Protein 5I8G (pdb70)

Organism: Homo sapiens (NCBI:txid9606)

Solvent-accessible surface area: 14185 Å² total; per-residue (Å²): 132,80,142,138,61,123,16,132,74,88,49,3,69,120,19,0,12,66,1,7,86,2,0,112,159,38,107,57,33,0,81,42,12,64,88,80,37,67,15,140,146,108,53,46,98,64,13,94,103,69,1,149,97,61,26,5,5,46,46,0,100,150,44,5,60,61,28,95,10,119,40,0,3,63,0,0,58,16,0,16,56,3,0,58,15,8,64,115,44,31,196,158,113,36,183,48,50,121,35,0,34,78,0,5,91,16,0,86,143,64,2,46,80,26,0,92,89,10,18,11,30,10,1,32,40,39,34,143,47,9,121,82,37,96,7,84,38,125,175,167,32,72,1,79,131,72,23,38,15,44,2,67,121,113,129,30,19,20,23,97,198,50,47,100,13,6,81,73,141,100,74,115,106,89,130,28,75,127,108,103,20,97,128,97,112,10,71,96,69,70,76,5,60,62,36,80,2,106,34,6,31,35,61,5,0,69,105,42,27,65,97,216,94,85,150,78,123,87,29,14,18,6,125,126,19,155

B-factor: mean 34.19, std 18.96, range [13.85, 97.15]

Secondary structure (DSSP, 8-state):
--------HHHHHHHHHHHHHHHHT-TTTTGGGSS---HHHHT-TTHHHH-SS---HHHHHHHHHTT--SSHHHHHHHHHHHHHHHHHHS-TTSHHHHHHHHHHHHHHHHHHHHHHHTT-S----B-SSPPPEEPSSSSS-EE-TT-EEEEETTTEEEETTT--B-SSTTSPPB---TTSSEEEES-PPPBPPEEE-TTT--EEEHHHH--TT---TT----TTT-

Radius of gyration: 21.59 Å; Cα contacts (8 Å, |Δi|>4): 320; chains: 1; bounding box: 54×52×52 Å

CATH classification: 1.20.920.10 (+2 more: 3.30.40.10, 2.10.110.40)

Structure (mmCIF, N/CA/C/O backbone):
data_5I8G
#
_entry.id   5I8G
#
_cell.length_a   92.110
_cell.length_b   60.060
_cell.length_c   54.120
_cell.angle_alpha   90.000
_cell.angle_beta   102.710
_cell.angle_gamma   90.000
#
_symmetry.space_group_name_H-M   'C 1 2 1'
#
loop_
_entity.id
_entity.type
_entity.pdbx_description
1 polymer 'CREB-binding protein'
2 non-polymer 'ZINC ION'
3 non-polymer (4R)-4-methyl-6-[1-methyl-3-(1-methyl-1H-pyrazol-4-yl)-1H-indazol-5-yl]-1,3,4,5-tetrahydro-2H-1,5-benzodiazepin-2-one
4 non-polymer 2-[3-(2-HYDROXY-1,1-DIHYDROXYMETHYL-ETHYLAMINO)-PROPYLAMINO]-2-HYDROXYMETHYL-PROPANE-1,3-DIOL
5 non-polymer 1,2-ETHANEDIOL
6 non-polymer 'SODIUM ION'
7 non-polymer DI(HYDROXYETHYL)ETHER
8 water water
#
loop_
_atom_site.group_PDB
_atom_site.id
_atom_site.type_symbol
_atom_site.label_atom_id
_atom_site.label_alt_id
_atom_site.label_comp_id
_atom_site.label_asym_id
_atom_site.label_entity_id
_atom_site.label_seq_id
_atom_site.pdbx_PDB_ins_code
_atom_site.Cartn_x
_atom_site.Cartn_y
_atom_site.Cartn_z
_atom_site.occupancy
_atom_site.B_iso_or_equiv
_atom_site.auth_seq_id
_atom_site.auth_comp_id
_atom_site.auth_asym_id
_atom_site.auth_atom_id
_atom_site.pdbx_PDB_model_num
ATOM 1 N N . GLY A 1 31 ? 0.557 -22.527 28.676 1.00 48.41 1079 GLY A N 1
ATOM 2 C CA . GLY A 1 31 ? 1.659 -23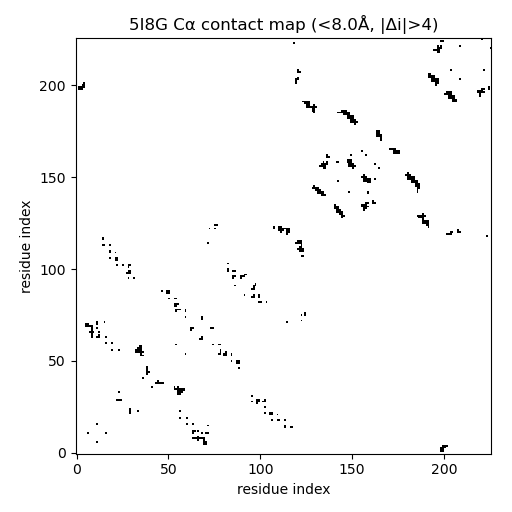.400 28.311 1.00 47.86 1079 GLY A CA 1
ATOM 3 C C . GLY A 1 31 ? 1.900 -23.560 26.822 1.00 51.08 1079 GLY A C 1
ATOM 4 O O . GLY A 1 31 ? 1.985 -24.685 26.331 1.00 52.47 1079 GLY A O 1
ATOM 5 N N . SER A 1 32 ? 2.030 -22.442 26.102 1.00 52.34 1080 SER A N 1
ATOM 6 C CA . SER A 1 32 ? 2.088 -22.457 24.645 1.00 48.04 1080 SER A CA 1
ATOM 7 C C . SER A 1 32 ? 3.513 -22.460 24.091 1.00 48.60 1080 SER A C 1
ATOM 8 O O . SER A 1 32 ? 3.706 -22.110 22.917 1.00 45.42 1080 SER A O 1
ATOM 11 N N . ARG A 1 33 ? 4.502 -22.818 24.919 1.00 33.90 1081 ARG A N 1
ATOM 12 C CA A ARG A 1 33 ? 5.864 -23.078 24.450 0.53 34.31 1081 ARG A CA 1
ATOM 13 C CA B ARG A 1 33 ? 5.894 -23.058 24.534 0.47 34.28 1081 ARG A CA 1
ATOM 14 C C . ARG A 1 33 ? 6.597 -21.822 23.978 1.00 28.66 1081 ARG A C 1
ATOM 15 O O . ARG A 1 33 ? 7.549 -21.929 23.202 1.00 28.45 1081 ARG A O 1
ATOM 30 N N . LYS A 1 34 ? 6.171 -20.637 24.408 1.00 25.20 1082 LYS A N 1
ATOM 31 C CA . LYS A 1 34 ? 6.818 -19.407 23.956 1.00 25.82 1082 LYS A CA 1
ATOM 32 C C . LYS A 1 34 ? 8.286 -19.373 24.366 1.00 26.61 1082 LYS A C 1
ATOM 33 O O . LYS A 1 34 ? 8.647 -19.686 25.505 1.00 26.97 1082 LYS A O 1
ATOM 39 N N . LYS A 1 35 ? 9.144 -18.977 23.434 1.00 23.98 1083 LYS A N 1
ATOM 40 C CA . LYS A 1 35 ? 10.559 -18.825 23.746 1.00 21.92 1083 LYS A CA 1
ATOM 41 C C . LYS A 1 35 ? 10.772 -17.512 24.489 1.00 24.35 1083 LYS A C 1
ATOM 42 O O . LYS A 1 35 ? 10.400 -16.441 24.000 1.00 24.79 1083 LYS A O 1
ATOM 48 N N . ILE A 1 36 ? 11.348 -17.601 25.684 1.00 21.48 1084 ILE A N 1
ATOM 49 C CA . ILE A 1 36 ? 11.726 -16.438 26.469 1.00 23.72 1084 ILE A CA 1
ATOM 50 C C . ILE A 1 36 ? 13.242 -16.389 26.477 1.00 22.88 1084 ILE A C 1
ATOM 51 O O . ILE A 1 36 ? 13.898 -17.375 26.832 1.00 24.76 1084 ILE A O 1
ATOM 56 N N . PHE A 1 37 ? 13.815 -15.263 26.056 1.00 22.69 1085 PHE A N 1
ATOM 57 C CA . PHE A 1 37 ? 15.264 -15.129 26.038 1.00 20.35 1085 PHE A CA 1
ATOM 58 C C . PHE A 1 37 ? 15.725 -14.507 27.351 1.00 22.08 1085 PHE A C 1
ATOM 59 O O . PHE A 1 37 ? 15.271 -13.421 27.723 1.00 26.50 1085 PHE A O 1
ATOM 67 N N . LYS A 1 38 ? 16.611 -15.185 28.037 1.00 25.88 1086 LYS A N 1
ATOM 68 C CA . LYS A 1 38 ? 17.110 -14.537 29.233 1.00 25.90 1086 LYS A CA 1
ATOM 69 C C . LYS A 1 38 ? 18.227 -13.561 28.863 1.00 25.41 1086 LYS A C 1
ATOM 70 O O . LYS A 1 38 ? 18.888 -13.716 27.827 1.00 24.23 1086 LYS A O 1
ATOM 76 N N . PRO A 1 39 ? 18.424 -12.528 29.679 1.00 23.25 1087 PRO A N 1
ATOM 77 C CA . PRO A 1 39 ? 19.406 -11.489 29.324 1.00 26.06 1087 PRO A CA 1
ATOM 78 C C . PRO A 1 39 ? 20.793 -12.017 29.013 1.00 26.23 1087 PRO A C 1
ATOM 79 O O . PRO A 1 39 ? 21.419 -11.539 28.060 1.00 23.86 1087 PRO A O 1
ATOM 83 N N . GLU A 1 40 ? 21.303 -12.986 29.777 1.00 26.30 1088 GLU A N 1
ATOM 84 C CA . GLU A 1 40 ? 22.658 -13.472 29.533 1.00 26.88 1088 GLU A CA 1
ATOM 85 C C . GLU A 1 40 ? 22.760 -14.245 28.225 1.00 28.86 1088 GLU A C 1
ATOM 86 O O . GLU A 1 40 ? 23.808 -14.219 27.571 1.00 30.10 1088 GLU A O 1
ATOM 92 N N . GLU A 1 41 ? 21.686 -14.932 27.833 1.00 24.96 1089 GLU A N 1
ATOM 93 C CA . GLU A 1 41 ? 21.646 -15.599 26.540 1.00 25.05 1089 GLU A CA 1
ATOM 94 C C . GLU A 1 41 ? 21.813 -14.588 25.418 1.00 21.12 1089 GLU A C 1
ATOM 95 O O . GLU A 1 41 ? 22.622 -14.788 24.502 1.00 25.74 1089 GLU A O 1
ATOM 101 N N . LEU A 1 42 ? 21.066 -13.483 25.484 1.00 24.03 1090 LEU A N 1
ATOM 102 C CA . LEU A 1 42 ? 21.177 -12.474 24.434 1.00 21.49 1090 LEU A CA 1
ATOM 103 C C . LEU A 1 42 ? 22.535 -11.791 24.478 1.00 24.24 1090 LEU A C 1
ATOM 104 O O . LEU A 1 42 ? 23.149 -11.560 23.428 1.00 23.02 1090 LEU A O 1
ATOM 109 N N . ARG A 1 43 ? 23.029 -11.469 25.678 1.00 23.82 1091 ARG A N 1
ATOM 110 C CA . ARG A 1 43 ? 24.307 -10.768 25.782 1.00 24.64 1091 ARG A CA 1
ATOM 111 C C . ARG A 1 43 ? 25.448 -11.613 25.226 1.00 25.83 1091 ARG A C 1
ATOM 112 O O . ARG A 1 43 ? 26.261 -11.133 24.430 1.00 24.11 1091 ARG A O 1
ATOM 120 N N . GLN A 1 44 ? 25.521 -12.883 25.628 1.00 23.96 1092 GLN A N 1
ATOM 121 C CA . GLN A 1 44 ? 26.592 -13.761 25.168 1.00 26.37 1092 GLN A CA 1
ATOM 122 C C . GLN A 1 44 ? 26.553 -13.958 23.656 1.00 27.67 1092 GLN A C 1
ATOM 123 O O . GLN A 1 44 ? 27.602 -14.025 23.004 1.00 25.74 1092 GLN A O 1
ATOM 129 N N . ALA A 1 45 ? 25.355 -14.041 23.077 1.00 24.56 1093 ALA A N 1
ATOM 130 C CA . ALA A 1 45 ? 25.241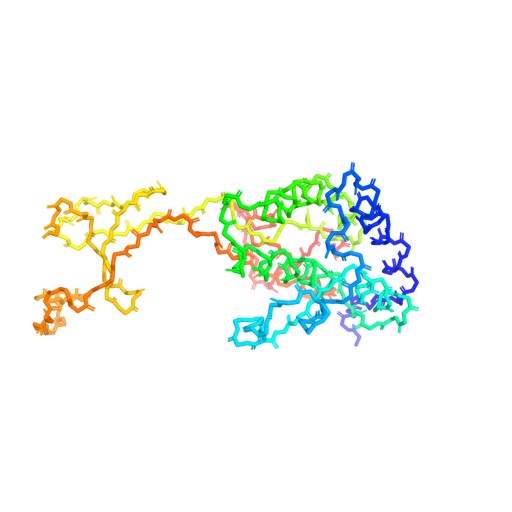 -14.295 21.647 1.00 24.94 1093 ALA A CA 1
ATOM 131 C C . ALA A 1 45 ? 25.513 -13.041 20.827 1.00 22.36 1093 ALA A C 1
ATOM 132 O O . ALA A 1 45 ? 26.204 -13.107 19.807 1.00 21.51 1093 ALA A O 1
ATOM 134 N N . LEU A 1 46 ? 24.994 -11.893 21.268 1.00 20.64 1094 LEU A N 1
ATOM 135 C CA . LEU A 1 46 ? 24.976 -10.698 20.429 1.00 21.24 1094 LEU A CA 1
ATOM 136 C C . LEU A 1 46 ? 26.160 -9.782 20.687 1.00 20.28 1094 LEU A C 1
ATOM 137 O O . LEU A 1 46 ? 26.533 -9.016 19.791 1.00 20.06 1094 LEU A O 1
ATOM 142 N N . MET A 1 47 ? 26.769 -9.834 21.869 1.00 20.43 1095 MET A N 1
ATOM 143 C CA . MET A 1 47 ? 27.901 -8.947 22.118 1.00 19.96 1095 MET A CA 1
ATOM 144 C C . MET A 1 47 ? 29.034 -9.108 21.111 1.00 20.65 1095 MET A C 1
ATOM 145 O O . MET A 1 47 ? 29.617 -8.078 20.724 1.00 21.27 1095 MET A O 1
ATOM 150 N N . PRO A 1 48 ? 29.376 -10.305 20.625 1.00 20.43 1096 PRO A N 1
ATOM 151 C CA . PRO A 1 48 ? 30.448 -10.388 19.624 1.00 21.54 1096 PRO A CA 1
ATOM 152 C C . PRO A 1 48 ? 30.135 -9.631 18.347 1.00 22.01 1096 PRO A C 1
ATOM 153 O O . PRO A 1 48 ? 31.058 -9.158 17.672 1.00 22.17 1096 PRO A O 1
ATOM 157 N N . THR A 1 49 ? 28.858 -9.477 17.992 1.00 19.77 1097 THR A N 1
ATOM 158 C CA . THR A 1 49 ? 28.557 -8.697 16.798 1.00 19.44 1097 THR A CA 1
ATOM 159 C C . THR A 1 49 ? 28.746 -7.207 17.053 1.00 19.05 1097 THR A C 1
ATOM 160 O O . THR A 1 49 ? 29.177 -6.475 16.149 1.00 20.24 1097 THR A O 1
ATOM 164 N N . LEU A 1 50 ? 28.452 -6.742 18.266 1.00 18.56 1098 LEU A N 1
ATOM 165 C CA . LEU A 1 50 ? 28.697 -5.355 18.628 1.00 18.81 1098 LEU A CA 1
ATOM 166 C C . LEU A 1 50 ? 30.191 -5.084 18.715 1.00 20.84 1098 LEU A C 1
ATOM 167 O O . LEU A 1 50 ? 30.666 -4.028 18.276 1.00 21.48 1098 LEU A O 1
ATOM 172 N N . GLU A 1 51 ? 30.946 -6.033 19.274 1.00 19.48 1099 GLU A N 1
ATOM 173 C CA . GLU A 1 51 ? 32.393 -5.874 19.358 1.00 21.54 1099 GLU A CA 1
ATOM 174 C C . GLU A 1 51 ? 33.016 -5.790 17.979 1.00 21.79 1099 GLU A C 1
ATOM 175 O O . GLU A 1 51 ? 33.991 -5.051 17.792 1.00 21.61 1099 GLU A O 1
ATOM 181 N N . ALA A 1 52 ? 32.467 -6.518 17.006 1.00 20.17 1100 ALA A N 1
ATOM 182 C CA . ALA A 1 52 ? 32.980 -6.432 15.640 1.00 19.75 1100 ALA A CA 1
ATOM 183 C C . ALA A 1 52 ? 32.827 -5.030 15.082 1.00 22.62 1100 ALA A C 1
ATOM 184 O O . ALA A 1 52 ? 33.665 -4.579 14.295 1.00 21.53 1100 ALA A O 1
ATOM 186 N N . LEU A 1 53 ? 31.757 -4.336 15.444 1.00 19.17 1101 LEU A N 1
ATOM 187 C CA . LEU A 1 53 ? 31.615 -2.944 15.033 1.00 18.59 1101 LEU A CA 1
ATOM 188 C C . LEU A 1 53 ? 32.608 -2.059 15.776 1.00 19.67 1101 LEU A C 1
ATOM 189 O O . LEU A 1 53 ? 33.290 -1.221 15.165 1.00 20.86 1101 LEU A O 1
ATOM 194 N N . TYR A 1 54 ? 32.713 -2.241 17.098 1.00 19.84 1102 TYR A N 1
ATOM 195 C CA . TYR A 1 54 ? 33.636 -1.443 17.900 1.00 20.06 1102 TYR A CA 1
ATOM 196 C C . TYR A 1 54 ? 35.074 -1.591 17.411 1.00 20.28 1102 TYR A C 1
ATOM 197 O O . TYR A 1 54 ? 35.841 -0.619 17.419 1.00 24.20 1102 TYR A O 1
ATOM 206 N N . ARG A 1 55 ? 35.453 -2.793 16.960 1.00 20.25 1103 ARG A N 1
ATOM 207 C CA . ARG A 1 55 ? 36.819 -3.035 16.487 1.00 23.09 1103 ARG A CA 1
ATOM 208 C C . ARG A 1 55 ? 37.184 -2.200 15.270 1.00 23.10 1103 ARG A C 1
ATOM 209 O O . ARG A 1 55 ? 38.376 -2.030 14.989 1.00 26.64 1103 ARG A O 1
ATOM 217 N N . GLN A 1 56 ? 36.215 -1.688 14.519 1.00 19.82 1104 GLN A N 1
ATOM 218 C CA . GLN A 1 56 ? 36.553 -0.975 13.290 1.00 19.22 1104 GLN A CA 1
ATOM 219 C C . GLN A 1 56 ? 37.128 0.398 13.618 1.00 20.24 1104 GLN A C 1
ATOM 220 O O . GLN A 1 56 ? 36.469 1.230 14.247 1.00 20.02 1104 GLN A O 1
ATOM 226 N N . ASP A 1 57 ? 38.366 0.639 13.185 1.00 21.83 1105 ASP A N 1
ATOM 227 C CA . ASP A 1 57 ? 39.054 1.893 13.448 1.00 23.80 1105 ASP A CA 1
ATOM 228 C C . ASP A 1 57 ? 39.531 2.349 12.078 1.00 22.24 1105 ASP A C 1
ATOM 229 O O . ASP A 1 57 ? 40.316 1.626 11.431 1.00 24.38 1105 ASP A O 1
ATOM 234 N N . PRO A 1 58 ? 39.097 3.525 11.585 1.00 20.78 1106 PRO A N 1
ATOM 235 C CA . PRO A 1 58 ? 38.420 4.617 12.292 1.00 19.70 1106 PRO A CA 1
ATOM 236 C C . PRO A 1 58 ? 36.896 4.548 12.304 1.00 19.10 1106 PRO A C 1
ATOM 237 O O . PRO A 1 58 ? 36.284 5.429 12.897 1.00 20.21 1106 PRO A O 1
ATOM 241 N N . GLU A 1 59 ? 36.298 3.545 11.653 1.00 17.45 1107 GLU A N 1
ATOM 242 C CA . GLU A 1 59 ? 34.897 3.692 11.262 1.00 16.38 1107 GLU A CA 1
ATOM 243 C C . GLU A 1 59 ? 33.928 3.706 12.441 1.00 17.51 1107 GLU A C 1
ATOM 244 O O . GLU A 1 59 ? 32.863 4.326 12.330 1.00 17.90 1107 GLU A O 1
ATOM 250 N N . SER A 1 60 ? 34.272 3.077 13.568 1.00 17.40 1108 SER A N 1
ATOM 251 C CA . SER A 1 60 ? 33.358 3.103 14.703 1.00 16.99 1108 SER A CA 1
ATOM 252 C C . SER A 1 60 ? 33.478 4.380 15.525 1.00 18.86 1108 SER A C 1
ATOM 253 O O . SER A 1 60 ? 32.631 4.627 16.390 1.00 18.78 1108 SER A O 1
ATOM 256 N N . LEU A 1 61 ? 34.517 5.187 15.296 1.00 19.42 1109 LEU A N 1
ATOM 257 C CA . LEU A 1 61 ? 34.772 6.307 16.200 1.00 19.92 1109 LEU A CA 1
ATOM 258 C C . LEU A 1 61 ? 33.605 7.278 16.336 1.00 20.01 1109 LEU A C 1
ATOM 259 O O . LEU A 1 61 ? 33.307 7.674 17.477 1.00 20.76 1109 LEU A O 1
ATOM 264 N N . PRO A 1 62 ? 32.888 7.660 15.273 1.00 18.41 1110 PRO A N 1
ATOM 265 C CA . PRO A 1 62 ? 31.741 8.571 15.451 1.00 18.34 1110 PRO A CA 1
ATOM 266 C C . PRO A 1 62 ? 30.579 7.960 16.209 1.00 18.36 1110 PRO A C 1
ATOM 267 O O . PRO A 1 62 ? 29.675 8.709 16.586 1.00 19.91 1110 PRO A O 1
ATOM 271 N N . PHE A 1 63 ? 30.579 6.644 16.409 1.00 18.30 1111 PHE A N 1
ATOM 272 C CA . PHE A 1 63 ? 29.437 5.887 16.899 1.00 17.36 1111 PHE A CA 1
ATOM 273 C C . PHE A 1 63 ? 29.646 5.306 18.284 1.00 18.95 1111 PHE A C 1
ATOM 274 O O . PHE A 1 63 ? 28.729 4.676 18.815 1.00 19.36 1111 PHE A O 1
ATOM 282 N N . ARG A 1 64 ? 30.816 5.490 18.887 1.00 19.39 1112 ARG A N 1
ATOM 283 C CA . ARG A 1 64 ? 31.100 4.846 20.165 1.00 18.82 1112 ARG A CA 1
ATOM 284 C C . ARG A 1 64 ? 30.465 5.551 21.355 1.00 19.80 1112 ARG A C 1
ATOM 285 O O . ARG A 1 64 ? 30.532 5.014 22.467 1.00 25.25 1112 ARG A O 1
ATOM 293 N N . GLN A 1 65 ? 29.881 6.723 21.176 1.00 18.19 1113 GLN A N 1
ATOM 294 C CA . GLN A 1 65 ? 29.340 7.502 22.279 1.00 20.75 1113 GLN A CA 1
ATOM 295 C C . GLN A 1 65 ? 28.093 8.221 21.810 1.00 23.92 1113 GLN A C 1
ATOM 296 O O . GLN A 1 65 ? 27.928 8.464 20.609 1.00 20.58 1113 GLN A O 1
ATOM 302 N N . PRO A 1 66 ? 27.200 8.600 22.727 1.00 19.26 1114 PRO A N 1
ATOM 303 C CA . PRO A 1 66 ? 25.985 9.312 22.317 1.00 20.46 1114 PRO A CA 1
ATOM 304 C C . PRO A 1 66 ? 26.320 10.628 21.626 1.00 22.68 1114 PRO A C 1
ATOM 305 O O . PRO A 1 66 ? 27.264 11.325 22.008 1.00 22.40 1114 PRO A O 1
ATOM 309 N N . VAL A 1 67 ? 25.556 10.941 20.570 1.00 20.69 1115 VAL A N 1
ATOM 310 C CA . VAL A 1 67 ? 25.741 12.196 19.847 1.00 23.18 1115 VAL A CA 1
ATOM 311 C C . VAL A 1 67 ? 25.464 13.366 20.776 1.00 22.54 1115 VAL A C 1
ATOM 312 O O . VAL A 1 67 ? 24.417 13.430 21.437 1.00 22.62 1115 VAL A O 1
ATOM 316 N N . ASP A 1 68 ? 26.398 14.318 20.809 1.00 21.17 1116 ASP A N 1
ATOM 317 C CA . ASP A 1 68 ? 26.330 15.498 21.669 1.00 24.19 1116 ASP A CA 1
ATOM 318 C C . ASP A 1 68 ? 26.308 16.706 20.741 1.00 25.62 1116 ASP A C 1
ATOM 319 O O . ASP A 1 68 ? 27.366 17.234 20.367 1.00 27.23 1116 ASP A O 1
ATOM 324 N N . PRO A 1 69 ? 25.125 17.166 20.324 1.00 24.21 1117 PRO A N 1
ATOM 325 C CA . PRO A 1 69 ? 25.070 18.188 19.259 1.00 26.26 1117 PRO A CA 1
ATOM 326 C C . PRO A 1 69 ? 25.795 19.485 19.580 1.00 28.19 1117 PRO A C 1
ATOM 327 O O . PRO A 1 69 ? 26.443 20.056 18.695 1.00 30.00 1117 PRO A O 1
ATOM 331 N N . GLN A 1 70 ? 25.725 19.967 20.821 1.00 29.48 1118 GLN A N 1
ATOM 332 C CA . GLN A 1 70 ? 26.414 21.214 21.147 1.00 34.73 1118 GLN A CA 1
ATOM 333 C C . GLN A 1 70 ? 27.927 21.031 21.117 1.00 30.63 1118 GLN A C 1
ATOM 334 O O . GLN A 1 70 ? 28.655 21.872 20.585 1.00 37.05 1118 GLN A O 1
ATOM 340 N N . LEU A 1 71 ? 28.420 19.918 21.658 1.00 30.49 1119 LEU A N 1
ATOM 341 C CA . LEU A 1 71 ? 29.855 19.658 21.641 1.00 28.34 1119 LEU A CA 1
ATOM 342 C C . LEU A 1 71 ? 30.382 19.524 20.217 1.00 32.08 1119 LEU A C 1
ATOM 343 O O . LEU A 1 71 ? 31.455 20.043 19.892 1.00 33.06 1119 LEU A O 1
ATOM 348 N N . LEU A 1 72 ? 29.634 18.839 19.350 1.00 27.09 1120 LEU A N 1
ATOM 349 C CA . LEU A 1 72 ? 30.053 18.623 17.972 1.00 28.54 1120 LEU A CA 1
ATOM 350 C C . LEU A 1 72 ? 29.783 19.816 17.070 1.00 29.60 1120 LEU A C 1
ATOM 351 O O . LEU A 1 72 ? 30.302 19.848 15.951 1.00 35.68 1120 LEU A O 1
ATOM 356 N N . GLY A 1 73 ? 28.973 20.774 17.512 1.00 29.08 1121 GLY A N 1
ATOM 357 C CA . GLY A 1 73 ? 28.626 21.896 16.666 1.00 30.26 1121 GLY A CA 1
ATOM 358 C C . GLY A 1 73 ? 27.610 21.573 15.596 1.00 34.87 1121 GLY A C 1
ATOM 359 O O . GLY A 1 73 ? 27.655 22.158 14.509 1.00 35.84 1121 GLY A O 1
ATOM 360 N N . ILE A 1 74 ? 26.685 20.660 15.876 1.00 31.55 1122 ILE A N 1
ATOM 361 C CA . ILE A 1 74 ? 25.620 20.330 14.934 1.00 30.89 1122 ILE A CA 1
ATOM 362 C C . ILE A 1 74 ? 24.274 20.581 15.609 1.00 31.41 1122 ILE A C 1
ATOM 363 O O . ILE A 1 74 ? 23.519 19.634 15.888 1.00 27.49 1122 ILE A O 1
ATOM 368 N N . PRO A 1 75 ? 23.922 21.846 15.876 1.00 32.01 1123 PRO A N 1
ATOM 369 C CA . PRO A 1 75 ? 22.744 22.129 16.716 1.00 32.36 1123 PRO A CA 1
ATOM 370 C C . PRO A 1 75 ? 21.408 21.728 16.106 1.00 30.39 1123 PRO A C 1
ATOM 371 O O . PRO A 1 75 ? 20.409 21.687 16.842 1.00 31.27 1123 PRO A O 1
ATOM 375 N N . ASP A 1 76 ? 21.343 21.436 14.807 1.00 27.55 1124 ASP A N 1
ATOM 376 C CA . ASP A 1 76 ? 20.099 20.995 14.190 1.00 26.28 1124 ASP A CA 1
ATOM 377 C C . ASP A 1 76 ? 19.899 19.488 14.276 1.00 23.73 1124 ASP A C 1
ATOM 378 O O . ASP A 1 76 ? 18.916 18.980 13.728 1.00 25.85 1124 ASP A O 1
ATOM 383 N N . TYR A 1 77 ? 20.793 18.772 14.964 1.00 24.79 1125 TYR A N 1
ATOM 384 C CA . TYR A 1 77 ? 20.780 17.311 14.909 1.00 21.53 1125 TYR A CA 1
ATOM 385 C C . TYR A 1 77 ? 19.432 16.743 15.322 1.00 21.35 1125 TYR A C 1
ATOM 386 O O . TYR A 1 77 ? 18.868 15.891 14.629 1.00 21.51 1125 TYR A O 1
ATOM 395 N N . PHE A 1 78 ? 18.887 17.210 16.452 1.00 22.58 1126 PHE A N 1
ATOM 396 C CA . PHE A 1 78 ? 17.630 16.657 16.941 1.00 23.12 1126 PHE A CA 1
ATOM 397 C C . PHE A 1 78 ? 16.399 17.184 16.206 1.00 22.39 1126 PHE A C 1
ATOM 398 O O . PHE A 1 78 ? 15.300 16.675 16.441 1.00 28.41 1126 PHE A O 1
ATOM 406 N N . ASP A 1 79 ? 16.554 18.170 15.316 1.00 24.75 1127 ASP A N 1
ATOM 407 C CA . ASP A 1 79 ? 15.461 18.472 14.398 1.00 26.33 1127 ASP A CA 1
ATOM 408 C C . ASP A 1 79 ? 15.281 17.350 13.386 1.00 28.36 1127 ASP A C 1
ATOM 409 O O . ASP A 1 79 ? 14.161 17.097 12.920 1.00 31.76 1127 ASP A O 1
ATOM 414 N N . ILE A 1 80 ? 16.369 16.669 13.043 1.00 22.91 1128 ILE A N 1
ATOM 415 C CA . ILE A 1 80 ? 16.362 15.650 12.006 1.00 23.55 1128 ILE A CA 1
ATOM 416 C C . ILE A 1 80 ? 16.301 14.248 12.596 1.00 21.54 1128 ILE A C 1
ATOM 417 O O . ILE A 1 80 ? 15.550 13.402 12.115 1.00 24.48 1128 ILE A O 1
ATOM 422 N N . VAL A 1 81 ? 17.067 13.995 13.657 1.00 21.44 1129 VAL A N 1
ATOM 423 C CA . VAL A 1 81 ? 17.131 12.686 14.299 1.00 20.44 1129 VAL A CA 1
ATOM 424 C C . VAL A 1 81 ? 16.293 12.735 15.577 1.00 20.85 1129 VAL A C 1
ATOM 425 O O . VAL A 1 81 ? 16.707 13.324 16.582 1.00 24.06 1129 VAL A O 1
ATOM 429 N N . LYS A 1 82 ? 15.135 12.072 15.559 1.00 21.06 1130 LYS A N 1
ATOM 430 C CA . LYS A 1 82 ? 14.211 12.117 16.690 1.00 20.50 1130 LYS A CA 1
ATOM 431 C C . LYS A 1 82 ? 14.527 11.084 17.759 1.00 22.45 1130 LYS A C 1
ATOM 432 O O . LYS A 1 82 ? 14.166 11.274 18.925 1.00 24.19 1130 LYS A O 1
ATOM 438 N N . ASN A 1 83 ? 15.194 9.992 17.400 1.00 20.30 1131 ASN A N 1
ATOM 439 C CA . ASN A 1 83 ? 15.495 8.904 18.324 1.00 20.32 1131 ASN A CA 1
ATOM 440 C C . ASN A 1 83 ? 16.942 8.486 18.126 1.00 19.23 1131 ASN A C 1
ATOM 441 O O . ASN A 1 83 ? 17.241 7.583 17.332 1.00 19.06 1131 ASN A O 1
ATOM 446 N N . PRO A 1 84 ? 17.865 9.130 18.829 1.00 17.91 1132 PRO A N 1
ATOM 447 C CA . PRO A 1 84 ? 19.286 8.815 18.666 1.00 18.94 1132 PRO A CA 1
ATOM 448 C C . PRO A 1 84 ? 19.616 7.414 19.163 1.00 19.52 1132 PRO A C 1
ATOM 449 O O . PRO A 1 84 ? 18.917 6.825 19.992 1.00 20.43 1132 PRO A O 1
ATOM 453 N N . MET A 1 85 ? 20.716 6.879 18.644 1.00 19.59 1133 MET A N 1
ATOM 454 C CA . MET A 1 85 ? 21.208 5.573 19.074 1.00 16.98 1133 MET A CA 1
ATOM 455 C C . MET A 1 85 ? 22.700 5.500 18.775 1.00 19.85 1133 MET A C 1
ATOM 456 O O . MET A 1 85 ? 23.167 6.092 17.800 1.00 21.40 1133 MET A O 1
ATOM 461 N N . ASP A 1 86 ? 23.440 4.770 19.615 1.00 18.37 1134 ASP A N 1
ATOM 462 C CA . ASP A 1 86 ? 24.892 4.671 19.466 1.00 18.56 1134 ASP A CA 1
ATOM 463 C C . ASP A 1 86 ? 25.371 3.365 20.082 1.00 16.92 1134 ASP A C 1
ATOM 464 O O . ASP A 1 86 ? 24.628 2.686 20.802 1.00 17.73 1134 ASP A O 1
ATOM 469 N N . LEU A 1 87 ? 26.639 3.024 19.823 1.00 17.01 1135 LEU A N 1
ATOM 470 C CA . LEU A 1 87 ? 27.163 1.741 20.289 1.00 17.72 1135 LEU A CA 1
ATOM 471 C C . LEU A 1 87 ? 27.136 1.618 21.808 1.00 19.41 1135 LEU A C 1
ATOM 472 O O . LEU A 1 87 ? 26.852 0.536 22.335 1.00 19.02 1135 LEU A O 1
ATOM 477 N N . SER A 1 88 ? 27.458 2.694 22.522 1.00 17.98 1136 SER A N 1
ATOM 478 C CA . SER A 1 88 ? 27.501 2.609 23.981 1.00 19.73 1136 SER A CA 1
ATOM 479 C C . SER A 1 88 ? 26.118 2.338 24.557 1.00 18.45 1136 SER A C 1
ATOM 480 O O . SER A 1 88 ? 25.985 1.610 25.555 1.00 20.18 1136 SER A O 1
ATOM 483 N N . THR A 1 89 ? 25.079 2.920 23.951 1.00 19.53 1137 THR A N 1
ATOM 484 C CA . THR A 1 89 ? 23.716 2.686 24.426 1.00 18.24 1137 THR A CA 1
ATOM 485 C C . THR A 1 89 ? 23.267 1.259 24.145 1.00 20.53 1137 THR A C 1
ATOM 486 O O . THR A 1 89 ? 22.656 0.610 25.002 1.00 20.85 1137 THR A O 1
ATOM 490 N N . ILE A 1 90 ? 23.573 0.739 22.959 1.00 18.47 1138 ILE A N 1
ATOM 491 C CA . ILE A 1 90 ? 23.251 -0.650 22.647 1.00 19.16 1138 ILE A CA 1
ATOM 492 C C . ILE A 1 90 ? 23.950 -1.592 23.618 1.00 18.65 1138 ILE A C 1
ATOM 493 O O . ILE A 1 90 ? 23.338 -2.534 24.141 1.00 20.44 1138 ILE A O 1
ATOM 498 N N . LYS A 1 91 ? 25.240 -1.350 23.884 1.00 18.96 1139 LYS A N 1
ATOM 499 C CA . LYS A 1 91 ? 25.977 -2.184 24.827 1.00 18.95 1139 LYS A CA 1
ATOM 500 C C . LYS A 1 91 ? 25.324 -2.149 26.199 1.00 22.23 1139 LYS A C 1
ATOM 501 O O . LYS A 1 91 ? 25.133 -3.199 26.833 1.00 20.75 1139 LYS A O 1
ATOM 507 N N . ARG A 1 92 ? 24.932 -0.957 26.650 1.00 18.78 1140 ARG A N 1
ATOM 508 C CA . ARG A 1 92 ? 24.314 -0.849 27.968 1.00 20.59 1140 ARG A CA 1
ATOM 509 C C . ARG A 1 92 ? 22.995 -1.606 28.013 1.00 21.55 1140 ARG A C 1
ATOM 510 O O . ARG A 1 92 ? 22.696 -2.277 29.012 1.00 22.18 1140 ARG A O 1
ATOM 518 N N . LYS A 1 93 ? 22.208 -1.531 26.935 1.00 21.53 1141 LYS A N 1
ATOM 519 C CA . LYS A 1 93 ? 20.947 -2.267 26.879 1.00 19.60 1141 LYS A CA 1
ATOM 520 C C . LYS A 1 93 ? 21.177 -3.771 26.933 1.00 21.65 1141 LYS A C 1
ATOM 521 O O . LYS A 1 93 ? 20.418 -4.493 27.595 1.00 24.37 1141 LYS A O 1
ATOM 527 N N . LEU A 1 94 ? 22.218 -4.268 26.254 1.00 21.29 1142 LEU A N 1
ATOM 528 C CA . LEU A 1 94 ? 22.565 -5.678 26.362 1.00 20.00 1142 LEU A CA 1
ATOM 529 C C . LEU A 1 94 ? 23.013 -6.018 27.774 1.00 25.17 1142 LEU A C 1
ATOM 530 O O . LEU A 1 94 ? 22.657 -7.071 28.312 1.00 27.75 1142 LEU A O 1
ATOM 535 N N . ASP A 1 95 ? 23.801 -5.132 28.381 1.00 22.77 1143 ASP A N 1
ATOM 536 C CA . ASP A 1 95 ? 24.331 -5.387 29.714 1.00 25.10 1143 ASP A CA 1
ATOM 537 C C . ASP A 1 95 ? 23.264 -5.368 30.796 1.00 23.65 1143 ASP A C 1
ATOM 538 O O . ASP A 1 95 ? 23.485 -5.956 31.862 1.00 27.37 1143 ASP A O 1
ATOM 543 N N . THR A 1 96 ? 22.138 -4.692 30.571 1.00 24.92 1144 THR A N 1
ATOM 544 C CA . THR A 1 96 ? 21.089 -4.550 31.577 1.00 24.30 1144 THR A CA 1
ATOM 545 C C . THR A 1 96 ? 19.801 -5.290 31.222 1.00 28.69 1144 THR A C 1
ATOM 546 O O . THR A 1 96 ? 18.775 -5.084 31.883 1.00 28.63 1144 THR A O 1
ATOM 550 N N . GLY A 1 97 ? 19.824 -6.138 30.196 1.00 27.09 1145 GLY A N 1
ATOM 551 C CA . GLY A 1 97 ? 18.653 -6.930 29.857 1.00 25.06 1145 GLY A CA 1
ATOM 552 C C . GLY A 1 97 ? 17.460 -6.153 29.339 1.00 26.72 1145 GLY A C 1
ATOM 553 O O . GLY A 1 97 ? 16.318 -6.535 29.613 1.00 28.14 1145 GLY A O 1
ATOM 554 N N . GLN A 1 98 ? 17.680 -5.084 28.569 1.00 23.01 1146 GLN A N 1
ATOM 555 C CA . GLN A 1 98 ? 16.565 -4.288 28.079 1.00 23.04 1146 GLN A CA 1
ATOM 556 C C . GLN A 1 98 ? 15.967 -4.823 26.783 1.00 23.06 1146 GLN A C 1
ATOM 557 O O . GLN A 1 98 ? 14.955 -4.282 26.331 1.00 27.41 1146 GLN A O 1
ATOM 563 N N . TYR A 1 99 ? 16.560 -5.855 26.186 1.00 23.78 1147 TYR A N 1
ATOM 564 C CA . TYR A 1 99 ? 16.026 -6.483 24.986 1.00 24.53 1147 TYR A CA 1
ATOM 565 C C . TYR A 1 99 ? 15.323 -7.775 25.373 1.00 25.67 1147 TYR A C 1
ATOM 566 O O . TYR A 1 99 ? 15.915 -8.634 26.038 1.00 25.88 1147 TYR A O 1
ATOM 575 N N . GLN A 1 100 ? 14.067 -7.918 24.939 1.00 24.18 1148 GLN A N 1
ATOM 576 C CA . GLN A 1 100 ? 13.352 -9.170 25.155 1.00 25.90 1148 GLN A CA 1
ATOM 577 C C . GLN A 1 100 ? 13.667 -10.203 24.083 1.00 27.06 1148 GLN A C 1
ATOM 578 O O . GLN A 1 100 ? 13.634 -11.407 24.354 1.00 26.24 1148 GLN A O 1
ATOM 584 N N . GLU A 1 101 ? 13.967 -9.770 22.863 1.00 23.30 1149 GLU A N 1
ATOM 585 C CA . GLU A 1 101 ? 14.243 -10.712 21.791 1.00 20.55 1149 GLU A CA 1
ATOM 586 C C . GLU A 1 101 ? 15.218 -10.059 20.824 1.00 19.56 1149 GLU A C 1
ATOM 587 O O . GLU A 1 101 ? 15.279 -8.823 20.737 1.00 21.13 1149 GLU A O 1
ATOM 593 N N . PRO A 1 102 ? 15.996 -10.858 20.085 1.00 19.45 1150 PRO A N 1
ATOM 594 C CA . PRO A 1 102 ? 17.160 -10.290 19.387 1.00 18.45 1150 PRO A CA 1
ATOM 595 C C . PRO A 1 102 ? 16.833 -9.363 18.238 1.00 19.31 1150 PRO A C 1
ATOM 596 O O . PRO A 1 102 ? 17.697 -8.547 17.901 1.00 19.54 1150 PRO A O 1
ATOM 600 N N . TRP A 1 103 ? 15.645 -9.435 17.619 1.00 17.26 1151 TRP A N 1
ATOM 601 C CA . TRP A 1 103 ? 15.319 -8.446 16.595 1.00 16.81 1151 TRP A CA 1
ATOM 602 C C . TRP A 1 103 ? 15.274 -7.023 17.151 1.00 17.27 1151 TRP A C 1
ATOM 603 O O . TRP A 1 103 ? 15.470 -6.064 16.393 1.00 18.37 1151 TRP A O 1
ATOM 614 N N . GLN A 1 104 ? 15.015 -6.850 18.456 1.00 17.93 1152 GLN A N 1
ATOM 615 C CA . GLN A 1 104 ? 15.054 -5.501 19.006 1.00 17.58 1152 GLN A CA 1
ATOM 616 C C . GLN A 1 104 ? 16.473 -4.952 19.016 1.00 16.40 1152 GLN A C 1
ATOM 617 O O . GLN A 1 104 ? 16.667 -3.739 18.856 1.00 18.04 1152 GLN A O 1
ATOM 623 N N . TYR A 1 105 ? 17.458 -5.828 19.206 1.00 17.20 1153 TYR A N 1
ATOM 624 C CA . TYR A 1 105 ? 18.856 -5.412 19.107 1.00 17.74 1153 TYR A CA 1
ATOM 625 C C . TYR A 1 105 ? 19.206 -5.064 17.669 1.00 16.66 1153 TYR A C 1
ATOM 626 O O . TYR A 1 105 ? 19.809 -4.011 17.407 1.00 16.98 1153 TYR A O 1
ATOM 635 N N . VAL A 1 106 ? 18.801 -5.924 16.722 1.00 16.57 1154 VAL A N 1
ATOM 636 C CA . VAL A 1 106 ? 19.031 -5.648 15.307 1.00 15.45 1154 VAL A CA 1
ATOM 637 C C . VAL A 1 106 ? 18.407 -4.314 14.919 1.00 17.23 1154 VAL A C 1
ATOM 638 O O . VAL A 1 106 ? 19.030 -3.499 14.217 1.00 16.80 1154 VAL A O 1
ATOM 642 N N . ASP A 1 107 ? 17.203 -4.034 15.429 1.00 16.55 1155 ASP A N 1
ATOM 643 C CA . ASP A 1 107 ? 16.528 -2.779 15.108 1.00 17.12 1155 ASP A CA 1
ATOM 644 C C . ASP A 1 107 ? 17.317 -1.580 15.615 1.00 14.74 1155 ASP A C 1
ATOM 645 O O . ASP A 1 107 ? 17.386 -0.543 14.952 1.00 17.46 1155 ASP A O 1
ATOM 650 N N . ASP A 1 108 ? 17.909 -1.697 16.805 1.00 16.53 1156 ASP A N 1
ATOM 651 C CA . ASP A 1 108 ? 18.689 -0.580 17.341 1.00 18.18 1156 ASP A CA 1
ATOM 652 C C . ASP A 1 108 ? 19.952 -0.342 16.519 1.00 14.59 1156 ASP A C 1
ATOM 653 O O . ASP A 1 108 ? 20.345 0.813 16.309 1.00 16.65 1156 ASP A O 1
ATOM 658 N N . VAL A 1 109 ? 20.611 -1.419 16.080 1.00 15.85 1157 VAL A N 1
ATOM 659 C CA . VAL A 1 109 ? 21.800 -1.257 15.239 1.00 15.74 1157 VAL A CA 1
ATOM 660 C C . VAL A 1 109 ? 21.435 -0.510 13.964 1.00 15.70 1157 VAL A C 1
ATOM 661 O O . VAL A 1 109 ? 22.099 0.460 13.578 1.00 15.30 1157 VAL A O 1
ATOM 665 N N . TRP A 1 110 ? 20.335 -0.914 13.318 1.00 15.39 1158 TRP A N 1
ATOM 666 C CA . TRP A 1 110 ? 19.929 -0.239 12.092 1.00 14.65 1158 TRP A CA 1
ATOM 667 C C . TRP A 1 110 ? 19.387 1.166 12.340 1.00 14.46 1158 TRP A C 1
ATOM 668 O O . TRP A 1 110 ? 19.527 2.029 11.468 1.00 16.66 1158 TRP A O 1
ATOM 679 N N . LEU A 1 111 ? 18.800 1.433 13.517 1.00 17.43 1159 LEU A N 1
ATOM 680 C CA . LEU A 1 111 ? 18.421 2.802 13.832 1.00 16.03 1159 LEU A CA 1
ATOM 681 C C . LEU A 1 111 ? 19.652 3.698 13.883 1.00 14.71 1159 LEU A C 1
ATOM 682 O O . LEU A 1 111 ? 19.668 4.797 13.313 1.00 16.29 1159 LEU A O 1
ATOM 687 N N . MET A 1 112 ? 20.709 3.218 14.531 1.00 15.68 1160 MET A N 1
ATOM 688 C CA . MET A 1 112 ? 21.958 3.966 14.558 1.00 15.51 1160 MET A CA 1
ATOM 689 C C . MET A 1 112 ? 22.463 4.245 13.144 1.00 15.18 1160 MET A C 1
ATOM 690 O O . MET A 1 112 ? 22.819 5.385 12.817 1.00 16.43 1160 MET A O 1
ATOM 695 N N . PHE A 1 113 ? 22.487 3.215 12.288 1.00 15.58 1161 PHE A N 1
ATOM 696 C CA . PHE A 1 113 ? 22.960 3.413 10.918 1.00 15.67 1161 PHE A CA 1
ATOM 697 C C . PHE A 1 113 ? 22.056 4.382 10.160 1.00 16.18 1161 PHE A C 1
ATOM 698 O O . PHE A 1 113 ? 22.540 5.297 9.477 1.00 15.24 1161 PHE A O 1
ATOM 706 N N . ASN A 1 114 ? 20.740 4.179 10.254 1.00 15.54 1162 ASN A N 1
ATOM 707 C CA . ASN A 1 114 ? 19.812 4.987 9.470 1.00 15.90 1162 ASN A CA 1
ATOM 708 C C . ASN A 1 114 ? 19.832 6.442 9.905 1.00 17.65 1162 ASN A C 1
ATOM 709 O O . ASN A 1 114 ? 19.724 7.347 9.069 1.00 18.45 1162 ASN A O 1
ATOM 714 N N . ASN A 1 115 ? 19.979 6.695 11.205 1.00 15.55 1163 ASN A N 1
ATOM 715 C CA . ASN A 1 115 ? 20.128 8.071 11.671 1.00 17.29 1163 ASN A CA 1
ATOM 716 C C . ASN A 1 115 ? 21.318 8.741 11.009 1.00 17.52 1163 ASN A C 1
ATOM 717 O O . ASN A 1 115 ? 21.229 9.893 10.579 1.00 18.71 1163 ASN A O 1
ATOM 722 N N . ALA A 1 116 ? 22.441 8.029 10.923 1.00 15.87 1164 ALA A N 1
ATOM 723 C CA . ALA A 1 116 ? 23.639 8.634 10.354 1.00 16.41 1164 ALA A CA 1
ATOM 724 C C . ALA A 1 116 ? 23.512 8.815 8.843 1.00 16.72 1164 ALA A C 1
ATOM 725 O O . ALA A 1 116 ? 23.969 9.828 8.296 1.00 17.98 1164 ALA A O 1
ATOM 727 N N . TRP A 1 117 ? 22.903 7.851 8.153 1.00 16.68 1165 TRP A N 1
ATOM 728 C CA . TRP A 1 117 ? 22.728 8.030 6.713 1.00 17.44 1165 TRP A CA 1
ATOM 729 C C . TRP A 1 117 ? 21.749 9.160 6.409 1.00 18.26 1165 TRP A C 1
ATOM 730 O O . TRP A 1 117 ? 21.868 9.820 5.368 1.00 20.34 1165 TRP A O 1
ATOM 741 N N . LEU A 1 118 ? 20.808 9.429 7.314 1.00 17.10 1166 LEU A N 1
ATOM 742 C CA . LEU A 1 118 ? 19.867 10.525 7.121 1.00 18.35 1166 LEU A CA 1
ATOM 743 C C . LEU A 1 118 ? 20.522 11.868 7.411 1.00 18.80 1166 LEU A C 1
ATOM 744 O O . LEU A 1 118 ? 20.431 12.802 6.602 1.00 21.77 1166 LEU A O 1
ATOM 749 N N . TYR A 1 119 ? 21.202 11.978 8.555 1.00 18.23 1167 TYR A N 1
ATOM 750 C CA . TYR A 1 119 ? 21.719 13.274 8.984 1.00 20.16 1167 TYR A CA 1
ATOM 751 C C . TYR A 1 119 ? 22.890 13.738 8.124 1.00 19.56 1167 TYR A C 1
ATOM 752 O O . TYR A 1 119 ? 23.020 14.938 7.834 1.00 21.99 1167 TYR A O 1
ATOM 761 N N . ASN A 1 120 ? 23.769 12.818 7.744 1.00 18.55 1168 ASN A N 1
ATOM 762 C CA . ASN A 1 120 ? 25.021 13.169 7.088 1.00 17.60 1168 ASN A CA 1
ATOM 763 C C . ASN A 1 120 ? 24.883 13.043 5.580 1.00 18.05 1168 ASN A C 1
ATOM 764 O O . ASN A 1 120 ? 24.104 12.237 5.074 1.00 20.06 1168 ASN A O 1
ATOM 769 N N A ARG A 1 121 ? 25.649 13.862 4.866 0.49 21.21 1169 ARG A N 1
ATOM 770 N N B ARG A 1 121 ? 25.652 13.863 4.868 0.51 21.20 1169 ARG A N 1
ATOM 771 C CA A ARG A 1 121 ? 25.661 13.803 3.412 0.49 19.44 1169 ARG A CA 1
ATOM 772 C CA B ARG A 1 121 ? 25.669 13.806 3.413 0.51 19.43 1169 ARG A CA 1
ATOM 773 C C A ARG A 1 121 ? 26.432 12.578 2.936 0.49 18.76 1169 ARG A C 1
ATOM 774 C C B ARG A 1 121 ? 26.429 12.573 2.940 0.51 18.75 1169 ARG A C 1
ATOM 775 O O A ARG A 1 121 ? 27.355 12.107 3.600 0.49 19.62 1169 ARG A O 1
ATOM 776 O O B ARG A 1 121 ? 27.344 12.091 3.606 0.51 19.60 1169 ARG A O 1
ATOM 791 N N . LYS A 1 122 ? 26.041 12.070 1.762 1.00 19.86 1170 LYS A N 1
ATOM 792 C CA . LYS A 1 122 ? 26.659 10.857 1.219 1.00 20.21 1170 LYS A CA 1
ATOM 793 C C . LYS A 1 122 ? 28.171 10.981 1.042 1.00 20.26 1170 LYS A C 1
ATOM 794 O O . LYS A 1 122 ? 28.881 9.970 1.068 1.00 22.64 1170 LYS A O 1
ATOM 800 N N . THR A 1 123 ? 28.682 12.193 0.809 1.00 19.72 1171 THR A N 1
ATOM 801 C CA . THR A 1 123 ? 30.102 12.420 0.611 1.00 19.56 1171 THR A CA 1
ATOM 802 C C . THR A 1 123 ? 30.872 12.607 1.905 1.00 20.30 1171 THR A C 1
ATOM 803 O O . THR A 1 123 ? 32.098 12.739 1.858 1.00 22.51 1171 THR A O 1
ATOM 807 N N . SER A 1 124 ? 30.190 12.653 3.051 1.00 19.68 1172 SER A N 1
ATOM 808 C CA . SER A 1 124 ? 30.867 12.922 4.312 1.00 22.11 1172 SER A CA 1
ATOM 809 C C . SER A 1 124 ? 31.552 11.667 4.856 1.00 19.25 1172 SER A C 1
ATOM 810 O O . SER A 1 124 ? 31.149 10.529 4.579 1.00 18.95 1172 SER A O 1
ATOM 813 N N . ARG A 1 125 ? 32.563 11.897 5.689 1.00 21.69 1173 ARG A N 1
ATOM 814 C CA A ARG A 1 125 ? 33.290 10.787 6.297 0.58 20.93 1173 ARG A CA 1
ATOM 815 C CA B ARG A 1 125 ? 33.283 10.774 6.275 0.42 20.98 1173 ARG A CA 1
ATOM 816 C C . ARG A 1 125 ? 32.391 9.957 7.205 1.00 20.43 1173 ARG A C 1
ATOM 817 O O . ARG A 1 125 ? 32.454 8.726 7.194 1.00 19.41 1173 ARG A O 1
ATOM 832 N N . VAL A 1 126 ? 31.542 10.614 7.998 1.00 19.02 1174 VAL A N 1
ATOM 833 C CA . VAL A 1 126 ? 30.662 9.863 8.901 1.00 19.12 1174 VAL A CA 1
ATOM 834 C C . VAL A 1 126 ? 29.735 8.930 8.119 1.00 18.36 1174 VAL A C 1
ATOM 835 O O . VAL A 1 126 ? 29.507 7.777 8.519 1.00 18.14 1174 VAL A O 1
ATOM 839 N N . TYR A 1 127 ? 29.169 9.418 7.008 1.00 17.62 1175 TYR A N 1
ATOM 840 C CA . TYR A 1 127 ? 28.310 8.578 6.172 1.00 16.12 1175 TYR A CA 1
ATOM 841 C C . TYR A 1 127 ? 29.077 7.371 5.650 1.00 18.73 1175 TYR A C 1
ATOM 842 O O . TYR A 1 127 ? 28.598 6.231 5.716 1.00 18.67 1175 TYR A O 1
ATOM 851 N N . LYS A 1 128 ? 30.271 7.609 5.106 1.00 17.16 1176 LYS A N 1
ATOM 852 C CA . LYS A 1 128 ? 31.065 6.508 4.573 1.00 18.56 1176 LYS A CA 1
ATOM 853 C C . LYS A 1 128 ? 31.477 5.534 5.675 1.00 18.93 1176 LYS A C 1
ATOM 854 O O . LYS A 1 128 ? 31.505 4.316 5.459 1.00 19.30 1176 LYS A O 1
ATOM 860 N N . PHE A 1 129 ? 31.820 6.050 6.858 1.00 17.66 1177 PHE A N 1
ATOM 861 C CA . PHE A 1 129 ? 32.148 5.170 7.976 1.00 18.13 1177 PHE A CA 1
ATOM 862 C C . PHE A 1 129 ? 30.947 4.320 8.364 1.00 20.19 1177 PHE A C 1
ATOM 863 O O . PHE A 1 129 ? 31.083 3.125 8.641 1.00 19.43 1177 PHE A O 1
ATOM 871 N N . CYS A 1 130 ? 29.758 4.926 8.389 1.00 16.98 1178 CYS A N 1
ATOM 872 C CA . CYS A 1 130 ? 28.547 4.171 8.675 1.00 18.51 1178 CYS A CA 1
ATOM 873 C C . CYS A 1 130 ? 28.370 3.022 7.689 1.00 18.93 1178 CYS A C 1
ATOM 874 O O . CYS A 1 130 ? 28.040 1.897 8.082 1.00 17.32 1178 CYS A O 1
ATOM 877 N N . SER A 1 131 ? 28.581 3.288 6.400 1.00 17.94 1179 SER A N 1
ATOM 878 C CA . SER A 1 131 ? 28.401 2.231 5.411 1.00 18.14 1179 SER A CA 1
ATOM 879 C C . SER A 1 131 ? 29.352 1.067 5.670 1.00 18.93 1179 SER A C 1
ATOM 880 O O . SER A 1 131 ? 28.981 -0.095 5.480 1.00 17.33 1179 SER A O 1
ATOM 883 N N . LYS A 1 132 ? 30.583 1.361 6.094 1.00 18.04 1180 LYS A N 1
ATOM 884 C CA . LYS A 1 132 ? 31.516 0.294 6.441 1.00 18.02 1180 LYS A CA 1
ATOM 885 C C . LYS A 1 132 ? 31.011 -0.525 7.620 1.00 19.58 1180 LYS A C 1
ATOM 886 O O . LYS A 1 132 ? 31.064 -1.762 7.589 1.00 18.36 1180 LYS A O 1
ATOM 892 N N . LEU A 1 133 ? 30.510 0.142 8.666 1.00 17.41 1181 LEU A N 1
ATOM 893 C CA . LEU A 1 133 ? 29.972 -0.599 9.802 1.00 17.89 1181 LEU A CA 1
ATOM 894 C C . LEU A 1 133 ? 28.815 -1.486 9.385 1.00 17.43 1181 LEU A C 1
ATOM 895 O O . LEU A 1 133 ? 28.691 -2.614 9.869 1.00 17.09 1181 LEU A O 1
ATOM 900 N N . ALA A 1 134 ? 27.946 -0.987 8.507 1.00 16.23 1182 ALA A N 1
ATOM 901 C CA . ALA A 1 134 ? 26.810 -1.800 8.093 1.00 17.18 1182 ALA A CA 1
ATOM 902 C C . ALA A 1 134 ? 27.272 -3.025 7.314 1.00 17.92 1182 ALA A C 1
ATOM 903 O O . ALA A 1 134 ? 26.687 -4.103 7.440 1.00 18.73 1182 ALA A O 1
ATOM 905 N N . GLU A 1 135 ? 28.324 -2.880 6.492 1.00 18.09 1183 GLU A N 1
ATOM 906 C CA A GLU A 1 135 ? 28.876 -4.030 5.780 0.47 18.58 1183 GLU A CA 1
ATOM 907 C CA B GLU A 1 135 ? 28.870 -4.032 5.781 0.53 18.55 1183 GLU A CA 1
ATOM 908 C C . GLU A 1 135 ? 29.395 -5.079 6.755 1.00 19.02 1183 GLU A C 1
ATOM 909 O O . GLU A 1 135 ? 29.151 -6.278 6.578 1.00 20.90 1183 GLU A O 1
ATOM 920 N N . VAL A 1 136 ? 30.107 -4.645 7.791 1.00 18.21 1184 VAL A N 1
ATOM 921 C CA . VAL A 1 136 ? 30.609 -5.574 8.795 1.00 18.90 1184 VAL A CA 1
ATOM 922 C C . VAL A 1 136 ? 29.447 -6.264 9.500 1.00 19.52 1184 VAL A C 1
ATOM 923 O O . VAL A 1 136 ? 29.439 -7.486 9.666 1.00 19.73 1184 VAL A O 1
ATOM 927 N N . PHE A 1 137 ? 28.433 -5.490 9.900 1.00 17.06 1185 PHE A N 1
ATOM 928 C CA . PHE A 1 137 ? 27.305 -6.080 10.627 1.00 17.45 1185 PHE A CA 1
ATOM 929 C C . PHE A 1 137 ? 26.594 -7.141 9.801 1.00 19.16 1185 PHE A C 1
ATOM 930 O O . PHE A 1 137 ? 26.271 -8.224 10.303 1.00 19.08 1185 PHE A O 1
ATOM 938 N N . GLU A 1 138 ? 26.346 -6.853 8.527 1.00 17.82 1186 GLU A N 1
ATOM 939 C CA . GLU A 1 138 ? 25.627 -7.808 7.695 1.00 19.32 1186 GLU A CA 1
ATOM 940 C C . GLU A 1 138 ? 26.382 -9.117 7.546 1.00 20.60 1186 GLU A C 1
ATOM 941 O O . GLU A 1 138 ? 25.758 -10.176 7.386 1.00 23.23 1186 GLU A O 1
ATOM 947 N N . GLN A 1 139 ? 27.713 -9.074 7.626 1.00 21.31 1187 GLN A N 1
ATOM 948 C CA . GLN A 1 139 ? 28.527 -10.277 7.520 1.00 25.79 1187 GLN A CA 1
ATOM 949 C C . GLN A 1 139 ? 28.625 -11.044 8.829 1.00 26.69 1187 GLN A C 1
ATOM 950 O O . GLN A 1 139 ? 29.045 -12.208 8.813 1.00 33.22 1187 GLN A O 1
ATOM 956 N N . GLU A 1 140 ? 28.275 -10.421 9.955 1.00 21.22 1188 GLU A N 1
ATOM 957 C CA . GLU A 1 140 ? 28.387 -11.039 11.271 1.00 21.07 1188 GLU A CA 1
ATOM 958 C C . GLU A 1 140 ? 27.068 -11.578 11.808 1.00 22.23 1188 GLU A C 1
ATOM 959 O O . GLU A 1 140 ? 27.069 -12.539 12.588 1.00 20.97 1188 GLU A O 1
ATOM 965 N N . ILE A 1 141 ? 25.939 -10.980 11.426 1.00 19.54 1189 ILE A N 1
ATOM 966 C CA . ILE A 1 141 ? 24.714 -11.194 12.191 1.00 18.03 1189 ILE A CA 1
ATOM 967 C C . ILE A 1 141 ? 24.026 -12.524 11.879 1.00 19.17 1189 ILE A C 1
ATOM 968 O O . ILE A 1 141 ? 23.370 -13.082 12.761 1.00 19.30 1189 ILE A O 1
ATOM 973 N N . ASP A 1 142 ? 24.127 -13.059 10.662 1.00 20.08 1190 ASP A N 1
ATOM 974 C CA . ASP A 1 142 ? 23.309 -14.228 10.328 1.00 19.74 1190 ASP A CA 1
ATOM 975 C C . ASP A 1 142 ? 23.638 -15.452 11.174 1.00 20.44 1190 ASP A C 1
ATOM 976 O O . ASP A 1 142 ? 22.703 -16.061 11.722 1.00 20.76 1190 ASP A O 1
ATOM 981 N N . PRO A 1 143 ? 24.894 -15.904 11.287 1.00 20.23 1191 PRO A N 1
ATOM 982 C CA . PRO A 1 143 ? 25.131 -17.110 12.093 1.00 22.11 1191 PRO A CA 1
ATOM 983 C C . PRO A 1 143 ? 24.784 -16.914 13.549 1.00 22.38 1191 PRO A C 1
ATOM 984 O O . PRO A 1 143 ? 24.362 -17.870 14.216 1.00 22.86 1191 PRO A O 1
ATOM 988 N N . VAL A 1 144 ? 24.910 -15.685 14.057 1.00 19.58 1192 VAL A N 1
ATOM 989 C CA . VAL A 1 144 ? 24.548 -15.410 15.440 1.00 20.62 1192 VAL A CA 1
ATOM 990 C C . VAL A 1 144 ? 23.045 -15.545 15.627 1.00 21.15 1192 VAL A C 1
ATOM 991 O O . VAL A 1 144 ? 22.575 -16.192 16.568 1.00 21.34 1192 VAL A O 1
ATOM 995 N N . MET A 1 145 ? 22.263 -14.959 14.721 1.00 19.50 1193 MET A N 1
ATOM 996 C CA . MET A 1 145 ? 20.820 -15.126 14.815 1.00 18.92 1193 MET A CA 1
ATOM 997 C C . MET A 1 145 ? 20.418 -16.579 14.613 1.00 21.24 1193 MET A C 1
ATOM 998 O O . MET A 1 145 ? 19.492 -17.071 15.268 1.00 20.75 1193 MET A O 1
ATOM 1003 N N . GLN A 1 146 ? 21.125 -17.295 13.744 1.00 19.27 1194 GLN A N 1
ATOM 1004 C CA . GLN A 1 146 ? 20.822 -18.712 13.565 1.00 21.65 1194 GLN A CA 1
ATOM 1005 C C . GLN A 1 146 ? 21.098 -19.511 14.835 1.00 22.88 1194 GLN A C 1
ATOM 1006 O O . GLN A 1 146 ? 20.358 -20.454 15.149 1.00 24.03 1194 GLN A O 1
ATOM 1012 N N . SER A 1 147 ? 22.125 -19.124 15.602 1.00 23.81 1195 SER A N 1
ATOM 1013 C CA . SER A 1 147 ? 22.406 -19.797 16.870 1.00 22.92 1195 SER A CA 1
ATOM 1014 C C . SER A 1 147 ? 21.311 -19.557 17.905 1.00 25.00 1195 SER A C 1
ATOM 1015 O O . SER A 1 147 ? 21.141 -20.379 18.815 1.00 27.37 1195 SER A O 1
ATOM 1018 N N . LEU A 1 148 ? 20.557 -18.466 17.774 1.00 22.24 1196 LEU A N 1
ATOM 1019 C CA . LEU A 1 148 ? 19.420 -18.147 18.625 1.00 22.75 1196 LEU A CA 1
ATOM 1020 C C . LEU A 1 148 ? 18.110 -18.720 18.082 1.00 20.03 1196 LEU A C 1
ATOM 1021 O O . LEU A 1 148 ? 17.040 -18.403 18.614 1.00 22.28 1196 LEU A O 1
ATOM 1026 N N . GLY A 1 149 ? 18.179 -19.519 17.023 1.00 21.57 1197 GLY A N 1
ATOM 1027 C CA . GLY A 1 149 ? 17.019 -20.214 16.503 1.00 22.66 1197 GLY A CA 1
ATOM 1028 C C . GLY A 1 149 ? 16.333 -19.560 15.330 1.00 22.38 1197 GLY A C 1
ATOM 1029 O O . GLY A 1 149 ? 15.267 -20.034 14.925 1.00 22.97 1197 GLY A O 1
ATOM 1030 N N . TYR A 1 150 ? 16.907 -18.507 14.761 1.00 20.74 1198 TYR A N 1
ATOM 1031 C CA . TYR A 1 150 ? 16.260 -17.770 13.685 1.00 19.99 1198 TYR A CA 1
ATOM 1032 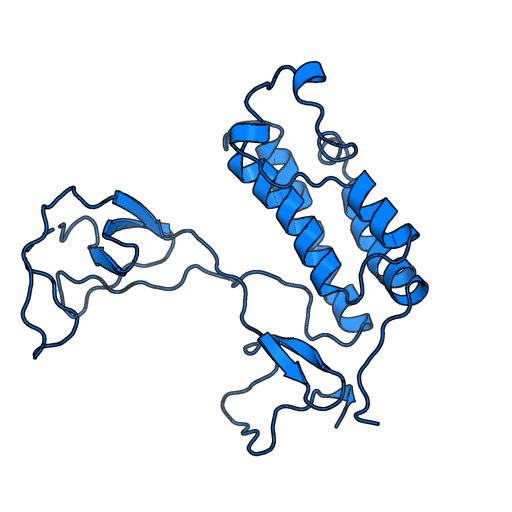C C . TYR A 1 150 ? 16.764 -18.214 12.318 1.00 20.84 1198 TYR A C 1
ATOM 1033 O O . TYR A 1 150 ? 17.772 -18.903 12.179 1.00 22.45 1198 TYR A O 1
ATOM 1042 N N . CYS A 1 151 ? 16.043 -17.772 11.289 1.00 18.65 1199 CYS A N 1
ATOM 1043 C CA . CYS A 1 151 ? 16.418 -18.105 9.922 1.00 19.80 1199 CYS A CA 1
ATOM 1044 C C . CYS A 1 151 ? 17.708 -17.407 9.512 1.00 18.74 1199 CYS A C 1
ATOM 1045 O O . CYS A 1 151 ? 18.544 -17.995 8.817 1.00 21.23 1199 CYS A O 1
ATOM 1048 N N . CYS A 1 152 ? 17.873 -16.159 9.933 1.00 19.13 1200 CYS A N 1
ATOM 1049 C CA . CYS A 1 152 ? 19.010 -15.305 9.583 1.00 19.37 1200 CYS A CA 1
ATOM 1050 C C . CYS A 1 152 ? 18.857 -14.028 10.405 1.00 17.66 1200 CYS A C 1
ATOM 1051 O O . CYS A 1 152 ? 17.942 -13.906 11.221 1.00 18.83 1200 CYS A O 1
ATOM 1054 N N . GLY A 1 153 ? 19.741 -13.054 10.171 1.00 17.91 1201 GLY A N 1
ATOM 1055 C CA . GLY A 1 153 ? 19.641 -11.789 10.870 1.00 18.05 1201 GLY A CA 1
ATOM 1056 C C . GLY A 1 153 ? 19.480 -10.575 9.968 1.00 17.73 1201 GLY A C 1
ATOM 1057 O O . GLY A 1 153 ? 19.712 -9.447 10.404 1.00 18.51 1201 GLY A O 1
ATOM 1058 N N . ARG A 1 154 ? 19.062 -10.801 8.723 1.00 18.09 1202 ARG A N 1
ATOM 1059 C CA . ARG A 1 154 ? 19.010 -9.736 7.729 1.00 20.43 1202 ARG A CA 1
ATOM 1060 C C . ARG A 1 154 ? 17.705 -8.962 7.858 1.00 21.30 1202 ARG A C 1
ATOM 1061 O O . ARG A 1 154 ? 16.622 -9.537 7.737 1.00 23.40 1202 ARG A O 1
ATOM 1069 N N . LYS A 1 155 ? 17.805 -7.655 8.069 1.00 18.02 1203 LYS A N 1
ATOM 1070 C CA . LYS A 1 155 ? 16.615 -6.840 8.284 1.00 18.35 1203 LYS A CA 1
ATOM 1071 C C . LYS A 1 155 ? 15.904 -6.490 6.980 1.00 18.97 1203 LYS A C 1
ATOM 1072 O O . LYS A 1 155 ? 14.676 -6.598 6.893 1.00 19.89 1203 LYS A O 1
ATOM 1078 N N . TYR A 1 156 ? 16.639 -6.034 5.972 1.00 19.56 1204 TYR A N 1
ATOM 1079 C CA . TYR A 1 156 ? 16.035 -5.468 4.769 1.00 19.86 1204 TYR A CA 1
ATOM 1080 C C . TYR A 1 156 ? 15.996 -6.445 3.603 1.00 20.14 1204 TYR A C 1
ATOM 1081 O O . TYR A 1 156 ? 16.850 -7.327 3.464 1.00 20.55 1204 TYR A O 1
ATOM 1090 N N . GLU A 1 157 ? 14.986 -6.255 2.755 1.00 21.44 1205 GLU A N 1
ATOM 1091 C CA . GLU A 1 157 ? 14.914 -6.960 1.489 1.00 24.14 1205 GLU A CA 1
ATOM 1092 C C . GLU A 1 157 ? 16.164 -6.679 0.661 1.00 26.68 1205 GLU A C 1
ATOM 1093 O O . GLU A 1 157 ? 16.840 -5.658 0.821 1.00 22.76 1205 GLU A O 1
ATOM 1099 N N . PHE A 1 158 ? 16.477 -7.608 -0.242 1.00 24.11 1206 PHE A N 1
ATOM 1100 C CA . PHE A 1 158 ? 17.712 -7.487 -1.004 1.00 26.82 1206 PHE A CA 1
ATOM 1101 C C . PHE A 1 158 ? 17.655 -6.376 -2.045 1.00 29.99 1206 PHE A C 1
ATOM 1102 O O . PHE A 1 158 ? 18.693 -5.787 -2.369 1.00 34.92 1206 PHE A O 1
ATOM 1110 N N A SER A 1 159 ? 16.475 -6.076 -2.576 0.49 31.11 1207 SER A N 1
ATOM 1111 N N B SER A 1 159 ? 16.474 -6.070 -2.571 0.51 31.12 1207 SER A N 1
ATOM 1112 C CA A SER A 1 159 ? 16.354 -5.137 -3.678 0.49 33.81 1207 SER A CA 1
ATOM 1113 C CA B SER A 1 159 ? 16.349 -5.147 -3.688 0.51 33.82 1207 SER A CA 1
ATOM 1114 C C A SER A 1 159 ? 15.093 -4.311 -3.513 0.49 35.79 1207 SER A C 1
ATOM 1115 C C B SER A 1 159 ? 15.088 -4.319 -3.525 0.51 35.80 1207 SER A C 1
ATOM 1116 O O A SER A 1 159 ? 14.129 -4.758 -2.876 0.49 32.04 1207 SER A O 1
ATOM 1117 O O B SER A 1 159 ? 14.120 -4.768 -2.894 0.51 32.04 1207 SER A O 1
ATOM 1122 N N . PRO A 1 160 ? 15.066 -3.098 -4.063 1.00 34.44 1208 PRO A N 1
ATOM 1123 C CA . PRO A 1 160 ? 13.817 -2.342 -4.106 1.00 35.67 1208 PRO A CA 1
ATOM 1124 C C . PRO A 1 160 ? 12.804 -3.107 -4.941 1.00 38.33 1208 PRO A C 1
ATOM 1125 O O . PRO A 1 160 ? 13.157 -3.814 -5.887 1.00 38.83 1208 PRO A O 1
ATOM 1129 N N . GLN A 1 161 ? 11.538 -2.992 -4.558 1.00 37.77 1209 GLN A N 1
ATOM 1130 C CA . GLN A 1 161 ? 10.485 -3.643 -5.320 1.00 43.76 1209 GLN A CA 1
ATOM 1131 C C . GLN A 1 161 ? 10.270 -2.902 -6.634 1.00 50.00 1209 GLN A C 1
ATOM 1132 O O . GLN A 1 161 ? 10.351 -1.671 -6.689 1.00 43.65 1209 GLN A O 1
ATOM 1138 N N . THR A 1 162 ? 10.036 -3.661 -7.702 1.00 51.57 1210 THR A N 1
ATOM 1139 C CA . THR A 1 162 ? 9.712 -3.057 -8.986 1.00 50.58 1210 THR A CA 1
ATOM 1140 C C . THR A 1 162 ? 8.352 -2.380 -8.891 1.00 49.91 1210 THR A C 1
ATOM 1141 O O . THR A 1 162 ? 7.395 -2.957 -8.368 1.00 56.32 1210 THR A O 1
ATOM 1145 N N . LEU A 1 163 ? 8.272 -1.151 -9.385 1.00 53.57 1211 LEU A N 1
ATOM 1146 C CA . LEU A 1 163 ? 7.053 -0.363 -9.319 1.00 54.98 1211 LEU A CA 1
ATOM 1147 C C . LEU A 1 163 ? 6.351 -0.365 -10.670 1.00 58.00 1211 LEU A C 1
ATOM 1148 O O . LEU A 1 163 ? 6.976 -0.549 -11.718 1.00 58.91 1211 LEU A O 1
ATOM 1153 N N . CYS A 1 164 ? 5.038 -0.165 -10.635 1.00 58.19 1212 CYS A N 1
ATOM 1154 C CA . CYS A 1 164 ? 4.241 -0.087 -11.850 1.00 63.74 1212 CYS A CA 1
ATOM 1155 C C . CYS A 1 164 ? 4.102 1.365 -12.286 1.00 59.72 1212 CYS A C 1
ATOM 1156 O O . CYS A 1 164 ? 3.878 2.255 -11.460 1.00 63.03 1212 CYS A O 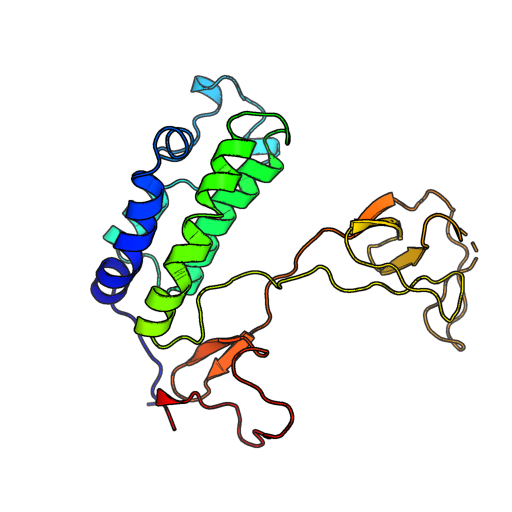1
ATOM 1159 N N . CYS A 1 165 ? 4.246 1.600 -13.587 1.00 63.84 1213 CYS A N 1
ATOM 1160 C CA . CYS A 1 165 ? 4.101 2.931 -14.163 1.00 69.14 1213 CYS A CA 1
ATOM 1161 C C . CYS A 1 165 ? 2.703 3.077 -14.748 1.00 69.76 1213 CYS A C 1
ATOM 1162 O O . CYS A 1 165 ? 2.245 2.206 -15.495 1.00 72.16 1213 CYS A O 1
ATOM 1165 N N . TYR A 1 166 ? 2.037 4.186 -14.416 1.00 69.69 1214 TYR A N 1
ATOM 1166 C CA . TYR A 1 166 ? 0.648 4.372 -14.823 1.00 73.52 1214 TYR A CA 1
ATOM 1167 C C . TYR A 1 166 ? 0.519 4.730 -16.300 1.00 77.67 1214 TYR A C 1
ATOM 1168 O O . TYR A 1 166 ? -0.517 4.445 -16.912 1.00 79.24 1214 TYR A O 1
ATOM 1177 N N . GLY A 1 167 ? 1.545 5.349 -16.883 1.00 75.41 1215 GLY A N 1
ATOM 1178 C CA . GLY A 1 167 ? 1.502 5.792 -18.266 1.00 78.23 1215 GLY A CA 1
ATOM 1179 C C . GLY A 1 167 ? 1.116 4.719 -19.264 1.00 81.91 1215 GLY A C 1
ATOM 1180 O O . GLY A 1 167 ? 0.101 4.841 -19.957 1.00 83.65 1215 GLY A O 1
ATOM 1181 N N . LYS A 1 168 ? 1.918 3.665 -19.350 1.00 78.73 1216 LYS A N 1
ATOM 1182 C CA . LYS A 1 168 ? 1.642 2.529 -20.213 1.00 82.65 1216 LYS A CA 1
ATOM 1183 C C . LYS A 1 168 ? 1.195 1.340 -19.371 1.00 86.78 1216 LYS A C 1
ATOM 1184 O O . LYS A 1 168 ? 1.334 1.323 -18.145 1.00 86.59 1216 LYS A O 1
ATOM 1190 N N . GLN A 1 169 ? 0.640 0.336 -20.052 1.00 88.77 1217 GLN A N 1
ATOM 1191 C CA . GLN A 1 169 ? 0.212 -0.881 -19.373 1.00 89.43 1217 GLN A CA 1
ATOM 1192 C C . GLN A 1 169 ? 1.404 -1.779 -19.060 1.00 83.89 1217 GLN A C 1
ATOM 1193 O O . GLN A 1 169 ? 1.582 -2.217 -17.917 1.00 79.78 1217 GLN A O 1
ATOM 1199 N N . LEU A 1 170 ? 2.226 -2.054 -20.075 1.00 80.81 1218 LEU A N 1
ATOM 1200 C CA . LEU A 1 170 ? 3.402 -2.902 -19.911 1.00 81.75 1218 LEU A CA 1
ATOM 1201 C C . LEU A 1 170 ? 4.391 -2.311 -18.910 1.00 77.35 1218 LEU A C 1
ATOM 1202 O O . LEU A 1 170 ? 5.098 -3.056 -18.222 1.00 74.70 1218 LEU A O 1
ATOM 1207 N N . CYS A 1 171 ? 4.423 -0.986 -18.784 1.00 80.27 1219 CYS A N 1
ATOM 1208 C CA . CYS A 1 171 ? 5.601 -0.296 -18.272 1.00 79.42 1219 CYS A CA 1
ATOM 1209 C C . CYS A 1 171 ? 5.771 -0.491 -16.766 1.00 77.57 1219 CYS A C 1
ATOM 1210 O O . CYS A 1 171 ? 4.806 -0.428 -15.997 1.00 70.32 1219 CYS A O 1
ATOM 1213 N N . THR A 1 172 ? 7.018 -0.727 -16.352 1.00 77.80 1220 THR A N 1
ATOM 1214 C CA . THR A 1 172 ? 7.375 -0.876 -14.947 1.00 74.60 1220 THR A CA 1
ATOM 1215 C C . THR A 1 172 ? 8.658 -0.105 -14.663 1.00 70.99 1220 THR A C 1
ATOM 1216 O O . THR A 1 172 ? 9.461 0.162 -15.560 1.00 73.12 1220 THR A O 1
ATOM 1220 N N . ILE A 1 173 ? 8.847 0.238 -13.392 1.00 63.84 1221 ILE A N 1
ATOM 1221 C CA . ILE A 1 173 ? 9.977 1.046 -12.942 1.00 59.30 1221 ILE A CA 1
ATOM 1222 C C . ILE A 1 173 ? 10.960 0.118 -12.228 1.00 63.08 1221 ILE A C 1
ATOM 1223 O O . ILE A 1 173 ? 10.624 -0.414 -11.156 1.00 57.87 1221 ILE A O 1
ATOM 1228 N N . PRO A 1 174 ? 12.155 -0.101 -12.764 1.00 60.78 1222 PRO A N 1
ATOM 1229 C CA . PRO A 1 174 ? 13.103 -1.035 -12.147 1.00 60.76 1222 PRO A CA 1
ATOM 1230 C C . PRO A 1 174 ? 13.817 -0.383 -10.967 1.00 54.77 1222 PRO A C 1
ATOM 1231 O O . PRO A 1 174 ? 13.603 0.783 -10.643 1.00 55.49 1222 PRO A O 1
ATOM 1235 N N . ARG A 1 175 ? 14.681 -1.165 -10.325 1.00 54.69 1223 ARG A N 1
ATOM 1236 C CA . ARG A 1 175 ? 15.431 -0.659 -9.186 1.00 51.98 1223 ARG A CA 1
ATOM 1237 C C . ARG A 1 175 ? 16.387 0.443 -9.626 1.00 53.64 1223 ARG A C 1
ATOM 1238 O O . ARG A 1 175 ? 16.894 0.445 -10.751 1.00 54.99 1223 ARG A O 1
ATOM 1246 N N . ASP A 1 176 ? 16.615 1.398 -8.725 1.00 51.02 1224 ASP A N 1
ATOM 1247 C CA . ASP A 1 176 ? 17.531 2.516 -8.930 1.00 53.16 1224 ASP A CA 1
ATOM 1248 C C . ASP A 1 176 ? 17.085 3.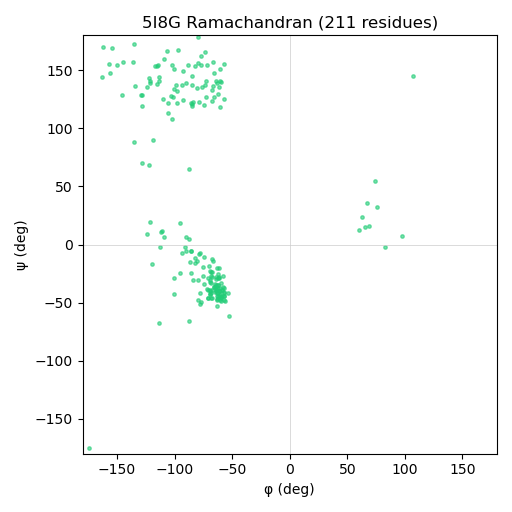460 -10.039 1.00 56.23 1224 ASP A C 1
ATOM 1249 O O . ASP A 1 176 ? 17.876 4.284 -10.506 1.00 59.81 1224 ASP A O 1
ATOM 1254 N N . ALA A 1 177 ? 15.831 3.364 -10.469 1.00 50.88 1225 ALA A N 1
ATOM 1255 C CA . ALA A 1 177 ? 15.322 4.209 -11.536 1.00 49.81 1225 ALA A CA 1
ATOM 1256 C C . ALA A 1 177 ? 14.674 5.461 -10.960 1.00 52.42 1225 ALA A C 1
ATOM 1257 O O . ALA A 1 177 ? 14.132 5.454 -9.851 1.00 50.02 1225 ALA A O 1
ATOM 1259 N N . ALA A 1 178 ? 14.743 6.545 -11.728 1.00 52.99 1226 ALA A N 1
ATOM 1260 C CA . ALA A 1 178 ? 14.094 7.793 -11.360 1.00 53.12 1226 ALA A CA 1
ATOM 1261 C C . ALA A 1 178 ? 12.636 7.766 -11.802 1.00 54.52 1226 ALA A C 1
ATOM 1262 O O . ALA A 1 178 ? 12.294 7.199 -12.843 1.00 58.02 1226 ALA A O 1
ATOM 1264 N N . TYR A 1 179 ? 11.777 8.387 -10.996 1.00 53.60 1227 TYR A N 1
ATOM 1265 C CA . TYR A 1 179 ? 10.346 8.386 -11.268 1.00 54.83 1227 TYR A CA 1
ATOM 1266 C C . TYR A 1 179 ? 9.687 9.500 -10.466 1.00 58.18 1227 TYR A C 1
ATOM 1267 O O . TYR A 1 179 ? 10.305 10.120 -9.597 1.00 56.40 1227 TYR A O 1
ATOM 1276 N N . TYR A 1 180 ? 8.418 9.751 -10.780 1.00 57.67 1228 TYR A N 1
ATOM 1277 C CA . TYR A 1 180 ? 7.605 10.745 -10.094 1.00 62.89 1228 TYR A CA 1
ATOM 1278 C C . TYR A 1 180 ? 6.489 10.030 -9.346 1.00 62.99 1228 TYR A C 1
ATOM 1279 O O . TYR A 1 180 ? 5.954 9.029 -9.832 1.00 65.46 1228 TYR A O 1
ATOM 1288 N N . SER A 1 181 ? 6.127 10.552 -8.172 1.00 63.73 1229 SER A N 1
ATOM 1289 C CA . SER A 1 181 ? 5.148 9.884 -7.322 1.00 70.62 1229 SER A CA 1
ATOM 1290 C C . SER A 1 181 ? 4.296 10.901 -6.574 1.00 76.39 1229 SER A C 1
ATOM 1291 O O . SER A 1 181 ? 4.831 11.808 -5.927 1.00 74.89 1229 SER A O 1
ATOM 1294 N N . TYR A 1 182 ? 2.974 10.736 -6.669 1.00 76.94 1230 TYR A N 1
ATOM 1295 C CA . TYR A 1 182 ? 2.005 11.381 -5.789 1.00 77.19 1230 TYR A CA 1
ATOM 1296 C C . TYR A 1 182 ? 1.567 10.374 -4.739 1.00 78.03 1230 TYR A C 1
ATOM 1297 O O . TYR A 1 182 ? 1.304 9.208 -5.067 1.00 77.64 1230 TYR A O 1
ATOM 1306 N N . GLN A 1 183 ? 1.549 10.819 -3.476 1.00 78.28 1231 GLN A N 1
ATOM 1307 C CA . GLN A 1 183 ? 0.993 10.104 -2.330 1.00 83.55 1231 GLN A CA 1
ATOM 1308 C C . GLN A 1 183 ? 1.690 8.779 -2.109 1.00 87.67 1231 GLN A C 1
ATOM 1309 O O . GLN A 1 183 ? 1.152 7.925 -1.388 1.00 91.91 1231 GLN A O 1
ATOM 1315 N N . ASN A 1 184 ? 2.827 8.549 -2.759 1.00 85.61 1232 ASN A N 1
ATOM 1316 C CA . ASN A 1 184 ? 3.501 7.276 -2.628 1.00 85.64 1232 ASN A CA 1
ATOM 1317 C C . ASN A 1 184 ? 2.599 6.147 -3.163 1.00 84.54 1232 ASN A C 1
ATOM 1318 O O . ASN A 1 184 ? 2.741 4.980 -2.781 1.00 85.43 1232 ASN A O 1
ATOM 1323 N N . ARG A 1 185 ? 1.661 6.523 -4.053 1.00 77.26 1233 ARG A N 1
ATOM 1324 C CA . ARG A 1 185 ? 0.649 5.661 -4.664 1.00 75.81 1233 ARG A CA 1
ATOM 1325 C C . ARG A 1 185 ? 0.854 5.495 -6.164 1.00 73.97 1233 ARG A C 1
ATOM 1326 O O . ARG A 1 185 ? 1.139 4.402 -6.669 1.00 74.64 1233 ARG A O 1
ATOM 1334 N N . TYR A 1 186 ? 0.662 6.594 -6.887 1.00 73.17 1234 TYR A N 1
ATOM 1335 C CA . TYR A 1 186 ? 0.626 6.616 -8.342 1.00 68.59 1234 TYR A CA 1
ATOM 1336 C C . TYR A 1 186 ? 1.995 7.051 -8.845 1.00 68.50 1234 TYR A C 1
ATOM 1337 O O . TYR A 1 186 ? 2.461 8.151 -8.523 1.00 67.18 1234 TYR A O 1
ATOM 1346 N N . HIS A 1 187 ? 2.623 6.198 -9.648 1.00 66.22 1235 HIS A N 1
ATOM 1347 C CA . HIS A 1 187 ? 3.992 6.398 -10.096 1.00 66.53 1235 HIS A CA 1
ATOM 1348 C C . HIS A 1 187 ? 4.050 6.455 -11.619 1.00 66.03 1235 HIS A C 1
ATOM 1349 O O . HIS A 1 187 ? 3.351 5.705 -12.307 1.00 66.24 1235 HIS A O 1
ATOM 1356 N N . PHE A 1 188 ? 4.893 7.346 -12.139 1.00 68.98 1236 PHE A N 1
ATOM 1357 C CA . PHE A 1 188 ? 5.182 7.433 -13.565 1.00 67.88 1236 PHE A CA 1
ATOM 1358 C C . PHE A 1 188 ? 6.691 7.428 -13.744 1.00 64.88 1236 PHE A C 1
ATOM 1359 O O . PHE A 1 188 ? 7.397 8.197 -13.087 1.00 62.22 1236 PHE A O 1
ATOM 1367 N N . CYS A 1 189 ? 7.186 6.551 -14.609 1.00 63.69 1237 CYS A N 1
ATOM 1368 C CA . CYS A 1 189 ? 8.559 6.682 -15.067 1.00 67.64 1237 CYS A CA 1
ATOM 1369 C C . CYS A 1 189 ? 8.721 8.025 -15.770 1.00 72.05 1237 CYS A C 1
ATOM 1370 O O . CYS A 1 189 ? 7.770 8.573 -16.336 1.00 70.20 1237 CYS A O 1
ATOM 1373 N N . GLU A 1 190 ? 9.941 8.564 -15.711 1.00 73.42 1238 GLU A N 1
ATOM 1374 C CA . GLU A 1 190 ? 10.162 9.951 -16.112 1.00 75.13 1238 GLU A CA 1
ATOM 1375 C C . GLU A 1 190 ? 9.869 10.190 -17.590 1.00 77.56 1238 GLU A C 1
ATOM 1376 O O . GLU A 1 190 ? 9.492 11.304 -17.972 1.00 76.86 1238 GLU A O 1
ATOM 1382 N N . LYS A 1 191 ? 10.024 9.169 -18.437 1.00 76.00 1239 LYS A N 1
ATOM 1383 C CA . LYS A 1 191 ? 9.750 9.357 -19.859 1.00 79.42 1239 LYS A CA 1
ATOM 1384 C C . LYS A 1 191 ? 8.255 9.516 -20.117 1.00 79.04 1239 LYS A C 1
ATOM 1385 O O . LYS A 1 191 ? 7.835 10.408 -20.865 1.00 79.01 1239 LYS A O 1
ATOM 1391 N N . CYS A 1 192 ? 7.434 8.659 -19.504 1.00 76.82 1240 CYS A N 1
ATOM 1392 C CA . CYS A 1 192 ? 5.988 8.817 -19.618 1.00 74.32 1240 CYS A CA 1
ATOM 1393 C C . CYS A 1 192 ? 5.528 10.125 -18.985 1.00 74.69 1240 CYS A C 1
ATOM 1394 O O . CYS A 1 192 ? 4.588 10.763 -19.473 1.00 77.52 1240 CYS A O 1
ATOM 1397 N N . PHE A 1 193 ? 6.181 10.540 -17.904 1.00 68.42 1241 PHE A N 1
ATOM 1398 C CA . PHE A 1 193 ? 5.834 11.777 -17.216 1.00 68.75 1241 PHE A CA 1
ATOM 1399 C C . PHE A 1 193 ? 6.266 12.981 -18.046 1.00 71.69 1241 PHE A C 1
ATOM 1400 O O . PHE A 1 193 ? 5.501 13.928 -18.230 1.00 72.95 1241 PHE A O 1
ATOM 1408 N N . THR A 1 202 ? -5.377 12.644 -14.430 1.00 60.32 1250 THR A N 1
ATOM 1409 C CA . THR A 1 202 ? -6.286 11.615 -14.923 1.00 63.09 1250 THR A CA 1
ATOM 1410 C C . THR A 1 202 ? -5.991 10.260 -14.274 1.00 62.97 1250 THR A C 1
ATOM 1411 O O . THR A 1 202 ? -5.792 9.254 -14.957 1.00 65.31 1250 THR A O 1
ATOM 1415 N N . LEU A 1 203 ? -5.990 10.241 -12.946 1.00 59.42 1251 LEU A N 1
ATOM 1416 C CA . LEU A 1 203 ? -5.528 9.092 -12.182 1.00 63.91 1251 LEU A CA 1
ATOM 1417 C C . LEU A 1 203 ? -6.695 8.236 -11.708 1.00 60.02 1251 LEU A C 1
ATOM 1418 O O . LEU A 1 203 ? -7.717 8.754 -11.246 1.00 47.64 1251 LEU A O 1
ATOM 1423 N N . GLY A 1 204 ? -6.524 6.921 -11.821 1.00 55.07 1252 GLY A N 1
ATOM 1424 C CA . GLY A 1 204 ? -7.452 5.969 -11.242 1.00 51.32 1252 GLY A CA 1
ATOM 1425 C C . GLY A 1 204 ? -6.760 4.643 -11.038 1.00 54.96 1252 GLY A C 1
ATOM 1426 O O . GLY A 1 204 ? -5.778 4.330 -11.718 1.00 59.78 1252 GLY A O 1
ATOM 1427 N N . ASP A 1 205 ? -7.272 3.854 -10.092 1.00 51.29 1253 ASP A N 1
ATOM 1428 C CA . ASP A 1 205 ? -6.666 2.570 -9.757 1.00 53.64 1253 ASP A CA 1
ATOM 1429 C C . ASP A 1 205 ? -7.501 1.372 -10.195 1.00 47.11 1253 ASP A C 1
ATOM 1430 O O . ASP A 1 205 ? -7.143 0.232 -9.878 1.00 40.39 1253 ASP A O 1
ATOM 1435 N N . ASP A 1 206 ? -8.596 1.600 -10.926 1.00 33.16 1254 ASP A N 1
ATOM 1436 C CA . ASP A 1 206 ? -9.470 0.521 -11.352 1.00 33.02 1254 ASP A CA 1
ATOM 1437 C C . ASP A 1 206 ? -10.334 1.055 -12.482 1.00 26.57 1254 ASP A C 1
ATOM 1438 O O . ASP A 1 206 ? -10.703 2.236 -12.446 1.00 27.77 1254 ASP A O 1
ATOM 1443 N N . PRO A 1 207 ? -10.661 0.244 -13.494 1.00 26.50 1255 PRO A N 1
ATOM 1444 C CA . PRO A 1 207 ? -11.471 0.767 -14.612 1.00 22.43 1255 PRO A CA 1
ATOM 1445 C C . PRO A 1 207 ? -12.820 1.346 -14.199 1.00 24.77 1255 PRO A C 1
ATOM 1446 O O . PRO A 1 207 ? -13.344 2.225 -14.901 1.00 27.47 1255 PRO A O 1
ATOM 1450 N N . SER A 1 208 ? -13.397 0.891 -13.089 1.00 24.34 1256 SER A N 1
ATOM 1451 C CA . SER A 1 208 ? -14.685 1.406 -12.644 1.00 24.68 1256 SER A CA 1
ATOM 1452 C C . SER A 1 208 ? -14.570 2.602 -11.712 1.00 25.29 1256 SER A C 1
ATOM 1453 O O . SER A 1 208 ? -15.597 3.185 -11.358 1.00 21.43 1256 SER A O 1
ATOM 1456 N N . GLN A 1 209 ? -13.356 2.982 -11.300 1.00 23.23 1257 GLN A N 1
ATOM 1457 C CA . GLN A 1 209 ? -13.193 4.068 -10.342 1.00 24.04 1257 GLN A CA 1
ATOM 1458 C C . GLN A 1 209 ? -13.179 5.397 -11.079 1.00 23.47 1257 GLN A C 1
ATOM 1459 O O . GLN A 1 209 ? -12.328 5.594 -11.958 1.00 27.34 1257 GLN A O 1
ATOM 1465 N N . PRO A 1 210 ? -14.089 6.321 -10.773 1.00 23.49 1258 PRO A N 1
ATOM 1466 C CA . PRO A 1 210 ? -14.082 7.622 -11.458 1.00 24.47 1258 PRO A CA 1
ATOM 1467 C C . PRO A 1 210 ? -12.735 8.304 -11.278 1.00 22.86 1258 PRO A C 1
ATOM 1468 O O . PRO A 1 210 ? -12.242 8.466 -10.159 1.00 27.70 1258 PRO A O 1
ATOM 1472 N N . GLN A 1 211 ? -12.127 8.673 -12.396 1.00 25.94 1259 GLN A N 1
ATOM 1473 C CA . GLN A 1 211 ? -10.787 9.233 -12.345 1.00 27.76 1259 GLN A CA 1
ATOM 1474 C C . GLN A 1 211 ? -10.834 10.679 -11.872 1.00 32.20 1259 GLN A C 1
ATOM 1475 O O . GLN A 1 211 ? -11.852 11.365 -11.987 1.00 30.08 1259 GLN A O 1
ATOM 1481 N N . THR A 1 212 ? -9.733 11.124 -11.284 1.00 35.83 1260 THR A N 1
ATOM 1482 C CA . THR A 1 212 ? -9.620 12.476 -10.772 1.00 43.52 1260 THR A CA 1
ATOM 1483 C C . THR A 1 212 ? -8.434 13.150 -11.443 1.00 56.51 1260 THR A C 1
ATOM 1484 O O . THR A 1 212 ? -7.415 12.512 -11.727 1.00 56.94 1260 THR A O 1
ATOM 1488 N N . THR A 1 213 ? -8.584 14.439 -11.725 1.00 58.68 1261 THR A N 1
ATOM 1489 C CA . THR A 1 213 ? -7.491 15.233 -12.265 1.00 60.44 1261 THR A CA 1
ATOM 1490 C C . THR A 1 213 ? -6.648 15.733 -11.105 1.00 62.98 1261 THR A C 1
ATOM 1491 O O . THR A 1 213 ? -7.155 16.417 -10.209 1.00 64.70 1261 THR A O 1
ATOM 1495 N N . ILE A 1 214 ? -5.373 15.381 -11.110 1.00 69.15 1262 ILE A N 1
ATOM 1496 C CA . ILE A 1 214 ? -4.440 15.872 -10.112 1.00 69.86 1262 ILE A CA 1
ATOM 1497 C C . ILE A 1 214 ? -3.422 16.769 -10.801 1.00 72.55 1262 ILE A C 1
ATOM 1498 O O . ILE A 1 214 ? -2.980 16.484 -11.922 1.00 65.69 1262 ILE A O 1
ATOM 1503 N N . SER A 1 215 ? -3.057 17.857 -10.126 1.00 70.45 1263 SER A N 1
ATOM 1504 C CA . SER A 1 215 ? -2.086 18.800 -10.658 1.00 81.07 1263 SER A CA 1
ATOM 1505 C C . SER A 1 215 ? -0.750 18.107 -10.893 1.00 86.79 1263 SER A C 1
ATOM 1506 O O . SER A 1 215 ? -0.134 17.596 -9.955 1.00 85.14 1263 SER A O 1
ATOM 1509 N N . LYS A 1 216 ? -0.305 18.074 -12.147 1.00 86.11 1264 LYS A N 1
ATOM 1510 C CA . LYS A 1 216 ? 1.029 17.562 -12.427 1.00 82.13 1264 LYS A CA 1
ATOM 1511 C C . LYS A 1 216 ? 2.066 18.468 -11.776 1.00 84.27 1264 LYS A C 1
ATOM 1512 O O . LYS A 1 216 ? 1.923 19.693 -11.764 1.00 89.48 1264 LYS A O 1
ATOM 1518 N N . ASP A 1 217 ? 3.110 17.853 -11.222 1.00 84.19 1265 ASP A N 1
ATOM 1519 C CA . ASP A 1 217 ? 4.076 18.512 -10.349 1.00 88.75 1265 ASP A CA 1
ATOM 1520 C C . ASP A 1 217 ? 3.482 18.916 -9.003 1.00 85.04 1265 ASP A C 1
ATOM 1521 O O . ASP A 1 217 ? 4.048 19.756 -8.297 1.00 83.96 1265 ASP A O 1
ATOM 1526 N N . GLN A 1 218 ? 2.323 18.351 -8.656 1.00 83.92 1266 GLN A N 1
ATOM 1527 C CA . GLN A 1 218 ? 2.036 18.020 -7.268 1.00 88.85 1266 GLN A CA 1
ATOM 1528 C C . GLN A 1 218 ? 2.818 16.786 -6.845 1.00 88.78 1266 GLN A C 1
ATOM 1529 O O . GLN A 1 218 ? 2.873 16.465 -5.652 1.00 81.90 1266 GLN A O 1
ATOM 1535 N N . PHE A 1 219 ? 3.427 16.108 -7.811 1.00 84.47 1267 PHE A N 1
ATOM 1536 C CA . PHE A 1 219 ? 4.239 14.925 -7.617 1.00 84.31 1267 PHE A CA 1
ATOM 1537 C C . PHE A 1 219 ? 5.614 15.305 -7.081 1.00 84.31 1267 PHE A C 1
ATOM 1538 O O . PHE A 1 219 ? 6.048 16.459 -7.155 1.00 81.70 1267 PHE A O 1
ATOM 1546 N N . GLU A 1 220 ? 6.294 14.311 -6.522 1.00 82.52 1268 GLU A N 1
ATOM 1547 C CA . GLU A 1 220 ? 7.676 14.436 -6.091 1.00 76.84 1268 GLU A CA 1
ATOM 1548 C C . GLU A 1 220 ? 8.521 13.506 -6.945 1.00 71.14 1268 GLU A C 1
ATOM 1549 O O . GLU A 1 220 ? 8.114 12.375 -7.231 1.00 70.96 1268 GLU A O 1
ATOM 1555 N N . LYS A 1 221 ? 9.685 13.983 -7.370 1.00 70.36 1269 LYS A N 1
ATOM 1556 C CA . LYS A 1 221 ? 10.617 13.113 -8.067 1.00 66.73 1269 LYS A CA 1
ATOM 1557 C C . LYS A 1 221 ? 11.389 12.285 -7.052 1.00 62.74 1269 LYS A C 1
ATOM 1558 O O . LYS A 1 221 ? 11.851 12.799 -6.028 1.00 57.30 1269 LYS A O 1
ATOM 1564 N N . LYS A 1 222 ? 11.509 10.992 -7.335 1.00 55.42 1270 LYS A N 1
ATOM 1565 C CA . LYS A 1 222 ? 12.113 10.053 -6.409 1.00 51.53 1270 LYS A CA 1
ATOM 1566 C C . LYS A 1 222 ? 13.059 9.143 -7.174 1.00 49.86 1270 LYS A C 1
ATOM 1567 O O . LYS A 1 222 ? 13.133 9.171 -8.406 1.00 48.08 1270 LYS A O 1
ATOM 1573 N N . LYS A 1 223 ? 13.795 8.337 -6.419 1.00 44.99 1271 LYS A N 1
ATOM 1574 C CA . LYS A 1 223 ? 14.626 7.273 -6.959 1.00 42.22 1271 LYS A CA 1
ATOM 1575 C C . LYS A 1 223 ? 14.166 5.962 -6.344 1.00 37.01 1271 LYS A C 1
ATOM 1576 O O . LYS A 1 223 ? 13.855 5.907 -5.150 1.00 41.23 1271 LYS A O 1
ATOM 1582 N N . ASN A 1 224 ? 14.102 4.914 -7.162 1.00 42.75 1272 ASN A N 1
ATOM 1583 C CA . ASN A 1 224 ? 13.595 3.625 -6.696 1.00 41.46 1272 ASN A CA 1
ATOM 1584 C C . ASN A 1 224 ? 14.738 2.814 -6.087 1.00 39.83 1272 ASN A C 1
ATOM 1585 O O . ASN A 1 224 ? 15.132 1.758 -6.578 1.00 34.60 1272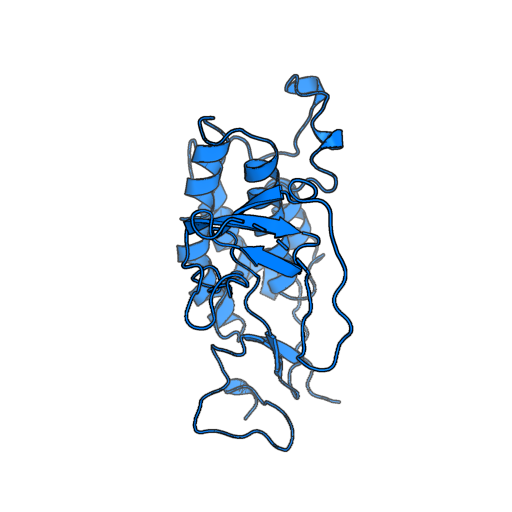 ASN A O 1
ATOM 1590 N N . ASP A 1 225 ? 15.275 3.338 -4.987 1.00 38.16 1273 ASP A N 1
ATOM 1591 C CA . ASP A 1 225 ? 16.439 2.731 -4.349 1.00 43.72 1273 ASP A CA 1
ATOM 1592 C C . ASP A 1 225 ? 16.216 2.376 -2.883 1.00 40.27 1273 ASP A C 1
ATOM 1593 O O . ASP A 1 225 ? 17.179 2.014 -2.197 1.00 36.30 1273 ASP A O 1
ATOM 1598 N N . THR A 1 226 ? 14.984 2.461 -2.389 1.00 31.42 1274 THR A N 1
ATOM 1599 C CA . THR A 1 226 ? 14.679 2.157 -0.996 1.00 31.42 1274 THR A CA 1
ATOM 1600 C C . THR A 1 226 ? 14.458 0.660 -0.808 1.00 32.49 1274 THR A C 1
ATOM 1601 O O . THR A 1 226 ? 13.793 0.011 -1.620 1.00 30.63 1274 THR A O 1
ATOM 1605 N N . LEU A 1 227 ? 15.017 0.117 0.273 1.00 32.85 1275 LEU A N 1
ATOM 1606 C CA . LEU A 1 227 ? 14.789 -1.269 0.668 1.00 27.35 1275 LEU A CA 1
ATOM 1607 C C . LEU A 1 227 ? 13.814 -1.303 1.834 1.00 26.45 1275 LEU A C 1
ATOM 1608 O O . LEU A 1 227 ? 14.022 -0.621 2.841 1.00 28.81 1275 LEU A O 1
ATOM 1613 N N . ASP A 1 228 ? 12.736 -2.123 1.700 1.00 24.32 1276 ASP A N 1
ATOM 1614 C CA . ASP A 1 228 ? 11.764 -2.308 2.766 1.00 24.79 1276 ASP A CA 1
ATOM 1615 C C . ASP A 1 228 ? 12.203 -3.439 3.698 1.00 22.90 1276 ASP A C 1
ATOM 1616 O O . ASP A 1 228 ? 12.960 -4.325 3.288 1.00 22.22 1276 ASP A O 1
ATOM 1621 N N . PRO A 1 229 ? 11.764 -3.426 4.961 1.00 22.64 1277 PRO A N 1
ATOM 1622 C CA . PRO A 1 229 ? 12.052 -4.560 5.851 1.00 20.75 1277 PRO A CA 1
ATOM 1623 C C . PRO A 1 229 ? 11.467 -5.853 5.295 1.00 21.13 1277 PRO A C 1
ATOM 1624 O O . PRO A 1 229 ? 10.359 -5.870 4.750 1.00 22.42 1277 PRO A O 1
ATOM 1628 N N . GLU A 1 230 ? 12.233 -6.939 5.423 1.00 21.01 1278 GLU A N 1
ATOM 1629 C CA . GLU A 1 230 ? 11.782 -8.261 4.994 1.00 21.03 1278 GLU A CA 1
ATOM 1630 C C . GLU A 1 230 ? 10.642 -8.710 5.902 1.00 20.76 1278 GLU A C 1
ATOM 1631 O O . GLU A 1 230 ? 10.824 -8.756 7.121 1.00 21.48 1278 GLU A O 1
ATOM 1637 N N . PRO A 1 231 ? 9.462 -9.037 5.376 1.00 21.94 1279 PRO A N 1
ATOM 1638 C CA . PRO A 1 231 ? 8.320 -9.316 6.259 1.00 22.40 1279 PRO A CA 1
ATOM 1639 C C . PRO A 1 231 ? 8.447 -10.645 6.993 1.00 20.57 1279 PRO A C 1
ATOM 1640 O O . PRO A 1 231 ? 9.126 -11.576 6.547 1.00 21.62 1279 PRO A O 1
ATOM 1644 N N . PHE A 1 232 ? 7.785 -10.713 8.146 1.00 21.61 1280 PHE A N 1
ATOM 1645 C CA . PHE A 1 232 ? 7.902 -11.818 9.084 1.00 20.46 1280 PHE A CA 1
ATOM 1646 C C . PHE A 1 232 ? 6.645 -12.686 9.128 1.00 22.79 1280 PHE A C 1
ATOM 1647 O O . PHE A 1 232 ? 5.535 -12.260 8.781 1.00 24.53 1280 PHE A O 1
ATOM 1655 N N . VAL A 1 233 ? 6.846 -13.903 9.620 1.00 19.03 1281 VAL A N 1
ATOM 1656 C CA . VAL A 1 233 ? 5.783 -14.790 10.083 1.00 21.03 1281 VAL A CA 1
ATOM 1657 C C . VAL A 1 233 ? 6.239 -15.374 11.418 1.00 21.20 1281 VAL A C 1
ATOM 1658 O O . VAL A 1 233 ? 7.409 -15.730 11.583 1.00 20.23 1281 VAL A O 1
ATOM 1662 N N . ASP A 1 234 ? 5.341 -15.432 12.391 1.00 21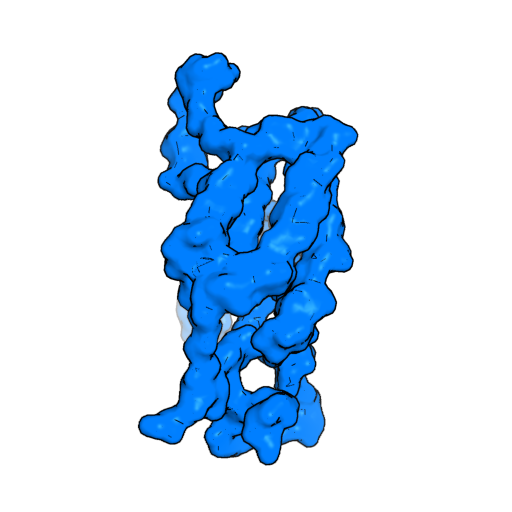.15 1282 ASP A N 1
ATOM 1663 C CA . ASP A 1 234 ? 5.719 -15.934 13.703 1.00 19.27 1282 ASP A CA 1
ATOM 1664 C C . ASP A 1 234 ? 5.498 -17.437 13.774 1.00 21.70 1282 ASP A C 1
ATOM 1665 O O . ASP A 1 234 ? 4.501 -17.955 13.269 1.00 24.01 1282 ASP A O 1
ATOM 1670 N N . CYS A 1 235 ? 6.438 -18.140 14.393 1.00 20.16 1283 CYS A N 1
ATOM 1671 C CA . CYS A 1 235 ? 6.216 -19.536 14.722 1.00 20.58 1283 CYS A CA 1
ATOM 1672 C C . CYS A 1 235 ? 5.106 -19.633 15.757 1.00 21.87 1283 CYS A C 1
ATOM 1673 O O . CYS A 1 235 ? 5.157 -18.971 16.800 1.00 22.06 1283 CYS A O 1
ATOM 1676 N N . LYS A 1 236 ? 4.095 -20.453 15.469 1.00 23.35 1284 LYS A N 1
ATOM 1677 C CA . LYS A 1 236 ? 2.956 -20.530 16.367 1.00 23.67 1284 LYS A CA 1
ATOM 1678 C C . LYS A 1 236 ? 3.301 -21.206 17.685 1.00 23.83 1284 LYS A C 1
ATOM 1679 O O . LYS A 1 236 ? 2.570 -21.014 18.660 1.00 27.33 1284 LYS A O 1
ATOM 1685 N N . GLU A 1 237 ? 4.395 -21.965 17.746 1.00 21.63 1285 GLU A N 1
ATOM 1686 C CA . GLU A 1 237 ? 4.829 -22.594 19.002 1.00 24.03 1285 GLU A CA 1
ATOM 1687 C C . GLU A 1 237 ? 5.734 -21.667 19.816 1.00 24.64 1285 GLU A C 1
ATOM 1688 O O . GLU A 1 237 ? 5.371 -21.235 20.913 1.00 26.04 1285 GLU A O 1
ATOM 1694 N N . CYS A 1 238 ? 6.924 -21.361 19.299 1.00 23.18 1286 CYS A N 1
ATOM 1695 C CA . CYS A 1 238 ? 7.899 -20.614 20.089 1.00 21.18 1286 CYS A CA 1
ATOM 1696 C C . CYS A 1 238 ? 7.750 -19.101 20.003 1.00 23.11 1286 CYS A C 1
ATOM 1697 O O . CYS A 1 238 ? 8.346 -18.395 20.828 1.00 23.44 1286 CYS A O 1
ATOM 1700 N N . GLY A 1 239 ? 7.000 -18.580 19.029 1.00 20.22 1287 GLY A N 1
ATOM 1701 C CA . GLY A 1 239 ? 6.781 -17.155 18.922 1.00 20.23 1287 GLY A CA 1
ATOM 1702 C C . GLY A 1 239 ? 7.878 -16.374 18.224 1.00 19.45 1287 GLY A C 1
ATOM 1703 O O . GLY A 1 239 ? 7.730 -15.153 18.065 1.00 22.08 1287 GLY A O 1
ATOM 1704 N N . ARG A 1 240 ? 8.957 -17.033 17.800 1.00 19.61 1288 ARG A N 1
ATOM 1705 C CA . ARG A 1 240 ? 10.014 -16.331 17.081 1.00 19.62 1288 ARG A CA 1
ATOM 1706 C C . ARG A 1 240 ? 9.498 -15.775 15.759 1.00 20.05 1288 ARG A C 1
ATOM 1707 O O . ARG A 1 240 ? 8.762 -16.446 15.022 1.00 19.55 1288 ARG A O 1
ATOM 1715 N N . LYS A 1 241 ? 9.931 -14.554 15.438 1.00 19.87 1289 LYS A N 1
ATOM 1716 C CA . LYS A 1 241 ? 9.629 -13.935 14.151 1.00 20.86 1289 LYS A CA 1
ATOM 1717 C C . LYS A 1 241 ? 10.654 -14.411 13.132 1.00 19.34 1289 LYS A C 1
ATOM 1718 O O . LYS A 1 241 ? 11.851 -14.165 13.297 1.00 20.68 1289 LYS A O 1
ATOM 1724 N N . MET A 1 242 ? 10.190 -15.082 12.074 1.00 18.36 1290 MET A N 1
ATOM 1725 C CA . MET A 1 242 ? 11.036 -15.593 11.001 1.00 17.91 1290 MET A CA 1
ATOM 1726 C C . MET A 1 242 ? 10.639 -14.909 9.705 1.00 18.02 1290 MET A C 1
ATOM 1727 O O . MET A 1 242 ? 9.503 -14.474 9.547 1.00 19.84 1290 MET A O 1
ATOM 1732 N N . HIS A 1 243 ? 11.565 -14.803 8.758 1.00 16.40 1291 HIS A N 1
ATOM 1733 C CA . HIS A 1 243 ? 11.189 -14.164 7.497 1.00 17.48 1291 HIS A CA 1
ATOM 1734 C C . HIS A 1 243 ? 10.356 -15.093 6.641 1.00 18.39 1291 HIS A C 1
ATOM 1735 O O . HIS A 1 243 ? 10.693 -16.261 6.478 1.00 19.01 1291 HIS A O 1
ATOM 1742 N N . GLN A 1 244 ? 9.279 -14.543 6.073 1.00 18.03 1292 GLN A N 1
ATOM 1743 C CA . GLN A 1 244 ? 8.467 -15.311 5.134 1.00 20.20 1292 GLN A CA 1
ATOM 1744 C C . GLN A 1 244 ? 9.314 -15.940 4.029 1.00 20.81 1292 GLN A C 1
ATOM 1745 O O . GLN A 1 244 ? 9.174 -17.129 3.735 1.00 20.25 1292 GLN A O 1
ATOM 1751 N N A ILE A 1 245 ? 10.200 -15.167 3.391 0.31 22.27 1293 ILE A N 1
ATOM 1752 N N B ILE A 1 245 ? 10.226 -15.156 3.439 0.69 22.23 1293 ILE A N 1
ATOM 1753 C CA A ILE A 1 245 ? 10.959 -15.774 2.292 0.31 21.48 1293 ILE A CA 1
ATOM 1754 C CA B ILE A 1 245 ? 11.036 -15.649 2.324 0.69 21.32 1293 ILE A CA 1
ATOM 1755 C C A ILE A 1 245 ? 11.987 -16.791 2.777 0.31 21.87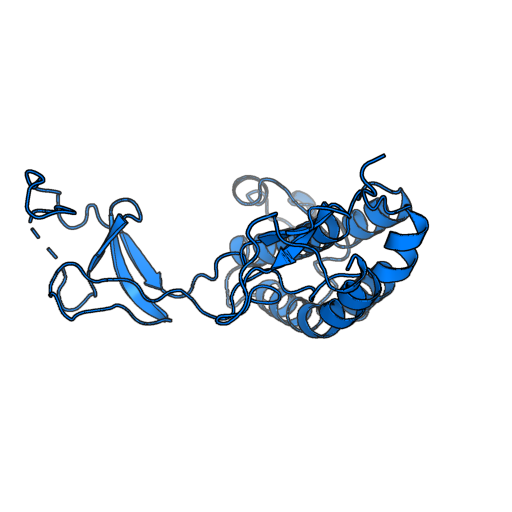 1293 ILE A C 1
ATOM 1756 C C B ILE A 1 245 ? 12.002 -16.738 2.772 0.69 21.83 1293 ILE A C 1
ATOM 1757 O O A ILE A 1 245 ? 12.423 -17.642 1.992 0.31 23.11 1293 ILE A O 1
ATOM 1758 O O B ILE A 1 245 ? 12.405 -17.592 1.970 0.69 23.08 1293 ILE A O 1
ATOM 1767 N N . CYS A 1 246 ? 12.387 -16.737 4.049 1.00 17.61 1294 CYS A N 1
ATOM 1768 C CA . CYS A 1 246 ? 13.343 -17.715 4.549 1.00 20.63 1294 CYS A CA 1
ATOM 1769 C C . CYS A 1 246 ? 12.684 -19.045 4.883 1.00 19.14 1294 CYS A C 1
ATOM 1770 O O . CYS A 1 246 ? 13.325 -20.096 4.746 1.00 23.42 1294 CYS A O 1
ATOM 1773 N N . VAL A 1 247 ? 11.428 -19.028 5.328 1.00 19.56 1295 VAL A N 1
ATOM 1774 C CA . VAL A 1 247 ? 10.826 -20.210 5.939 1.00 19.65 1295 VAL A CA 1
ATOM 1775 C C . VAL A 1 247 ? 9.595 -20.735 5.215 1.00 20.78 1295 VAL A C 1
ATOM 1776 O O . VAL A 1 247 ? 9.189 -21.877 5.494 1.00 22.36 1295 VAL A O 1
ATOM 1780 N N . LEU A 1 248 ? 8.958 -19.951 4.342 1.00 20.02 1296 LEU A N 1
ATOM 1781 C CA . LEU A 1 248 ? 7.746 -20.356 3.630 1.00 20.24 1296 LEU A CA 1
ATOM 1782 C C . LEU A 1 248 ? 8.123 -20.645 2.185 1.00 25.03 1296 LEU A C 1
ATOM 1783 O O . LEU A 1 248 ? 8.632 -19.766 1.485 1.00 29.98 1296 LEU A O 1
ATOM 1788 N N . HIS A 1 249 ? 7.848 -21.861 1.738 1.00 23.02 1297 HIS A N 1
ATOM 1789 C CA . HIS A 1 249 ? 8.298 -22.326 0.439 1.00 23.07 1297 HIS A CA 1
ATOM 1790 C C . HIS A 1 249 ? 7.123 -22.603 -0.489 1.00 25.47 1297 HIS A C 1
ATOM 1791 O O . HIS A 1 249 ? 6.016 -22.921 -0.043 1.00 22.42 1297 HIS A O 1
ATOM 1798 N N . TYR A 1 250 ? 7.390 -22.488 -1.795 1.00 23.47 1298 TYR A N 1
ATOM 1799 C CA . TYR A 1 250 ? 6.357 -22.508 -2.822 1.00 23.36 1298 TYR A CA 1
ATOM 1800 C C . TYR A 1 250 ? 5.580 -23.815 -2.848 1.00 21.01 1298 TYR A C 1
ATOM 1801 O O . TYR A 1 250 ? 4.479 -23.840 -3.407 1.00 25.19 1298 TYR A O 1
ATOM 1810 N N . ASP A 1 251 ? 6.128 -24.893 -2.287 1.00 20.84 1299 ASP A N 1
ATOM 1811 C CA . ASP A 1 251 ? 5.496 -26.211 -2.347 1.00 24.12 1299 ASP A CA 1
ATOM 1812 C C . ASP A 1 251 ? 4.976 -26.704 -1.003 1.00 26.69 1299 ASP A C 1
ATOM 1813 O O . ASP A 1 251 ? 4.628 -27.886 -0.884 1.00 26.98 1299 ASP A O 1
ATOM 1818 N N . ILE A 1 252 ? 4.916 -25.844 0.009 1.00 21.89 1300 ILE A N 1
ATOM 1819 C CA . ILE A 1 252 ? 4.499 -26.228 1.354 1.00 21.73 1300 ILE A CA 1
ATOM 1820 C C . ILE A 1 252 ? 3.324 -25.351 1.768 1.00 21.54 1300 ILE A C 1
ATOM 1821 O O . ILE A 1 252 ? 3.361 -24.134 1.578 1.00 23.94 1300 ILE A O 1
ATOM 1826 N N . ILE A 1 253 ? 2.289 -25.960 2.359 1.00 26.47 1301 ILE A N 1
ATOM 1827 C CA . ILE A 1 253 ? 1.212 -25.193 2.986 1.00 28.71 1301 ILE A CA 1
ATOM 1828 C C . ILE A 1 253 ? 1.207 -25.421 4.484 1.00 22.32 1301 ILE A C 1
ATOM 1829 O O . ILE A 1 253 ? 1.592 -26.483 4.994 1.00 25.42 1301 ILE A O 1
ATOM 1834 N N . TRP A 1 254 ? 0.680 -24.423 5.184 1.00 22.61 1302 TRP A N 1
ATOM 1835 C CA . TRP A 1 254 ? 0.596 -24.429 6.643 1.00 21.88 1302 TRP A CA 1
ATOM 1836 C C . TRP A 1 254 ? -0.830 -24.112 7.073 1.00 20.76 1302 TRP A C 1
ATOM 1837 O O . TRP A 1 254 ? -1.095 -23.056 7.658 1.00 25.39 1302 TRP A O 1
ATOM 1848 N N . PRO A 1 255 ? -1.771 -25.038 6.844 1.00 22.51 1303 PRO A N 1
ATOM 1849 C CA . PRO A 1 255 ? -3.172 -24.745 7.192 1.00 25.76 1303 PRO A CA 1
ATOM 1850 C C . PRO A 1 255 ? -3.394 -24.435 8.658 1.00 25.96 1303 PRO A C 1
ATOM 1851 O O . PRO A 1 255 ? -4.262 -23.614 8.977 1.00 25.66 1303 PRO A O 1
ATOM 1855 N N . SER A 1 256 ? -2.631 -25.043 9.565 1.00 21.05 1304 SER A N 1
ATOM 1856 C CA A SER A 1 256 ? -2.762 -24.801 10.995 0.40 22.68 1304 SER A CA 1
ATOM 1857 C CA B SER A 1 256 ? -2.790 -24.768 10.987 0.60 22.60 1304 SER A CA 1
ATOM 1858 C C . SER A 1 256 ? -1.770 -23.774 11.518 1.00 24.16 1304 SER A C 1
ATOM 1859 O O . SER A 1 256 ? -1.648 -23.620 12.735 1.00 26.51 1304 SER A O 1
ATOM 1864 N N . GLY A 1 257 ? -1.056 -23.089 10.642 1.00 24.60 1305 GLY A N 1
ATOM 1865 C CA . GLY A 1 257 ? -0.122 -22.089 11.123 1.00 26.06 1305 GLY A CA 1
ATOM 1866 C C . GLY A 1 257 ? 1.324 -22.537 10.991 1.00 22.22 1305 GLY A C 1
ATOM 1867 O O . GLY A 1 257 ? 1.657 -23.719 11.120 1.00 23.53 1305 GLY A O 1
ATOM 1868 N N . PHE A 1 258 ? 2.203 -21.574 10.707 1.00 22.83 1306 PHE A N 1
ATOM 1869 C CA . PHE A 1 258 ? 3.619 -21.887 10.535 1.00 21.64 1306 PHE A CA 1
ATOM 1870 C C . PHE A 1 258 ? 4.242 -22.361 11.844 1.00 16.73 1306 PHE A C 1
ATOM 1871 O O . PHE A 1 258 ? 3.991 -21.783 12.901 1.00 19.98 1306 PHE A O 1
ATOM 1879 N N . VAL A 1 259 ? 5.052 -23.420 11.756 1.00 17.65 1307 VAL A N 1
ATOM 1880 C CA . VAL A 1 259 ? 5.854 -23.939 12.867 1.00 18.84 1307 VAL A CA 1
ATOM 1881 C C . VAL A 1 259 ? 7.295 -24.066 12.379 1.00 21.34 1307 VAL A C 1
ATOM 1882 O O . VAL A 1 259 ? 7.545 -24.661 11.325 1.00 21.09 1307 VAL A O 1
ATOM 1886 N N . CYS A 1 260 ? 8.238 -23.497 13.131 1.00 19.69 1308 CYS A N 1
ATOM 1887 C CA . CYS A 1 260 ? 9.630 -23.503 12.687 1.00 21.06 1308 CYS A CA 1
ATOM 1888 C C . CYS A 1 260 ? 10.271 -24.889 12.832 1.00 23.67 1308 CYS A C 1
ATOM 1889 O O . CYS A 1 260 ? 9.758 -25.780 13.511 1.00 24.10 1308 CYS A O 1
ATOM 1892 N N . ASP A 1 261 ? 11.429 -25.052 12.181 1.00 25.95 1309 ASP A N 1
ATOM 1893 C CA . ASP A 1 261 ? 12.072 -26.361 12.072 1.00 26.65 1309 ASP A CA 1
ATOM 1894 C C . ASP A 1 261 ? 12.378 -26.959 13.436 1.00 27.04 1309 ASP A C 1
ATOM 1895 O O . ASP A 1 261 ? 12.247 -28.175 13.633 1.00 32.02 1309 ASP A O 1
ATOM 1900 N N . ASN A 1 262 ? 12.810 -26.127 14.379 1.00 25.22 1310 ASN A N 1
ATOM 1901 C CA . ASN A 1 262 ? 13.153 -26.613 15.706 1.00 31.26 1310 ASN A CA 1
ATOM 1902 C C . ASN A 1 262 ? 11.938 -26.935 16.568 1.00 29.40 1310 ASN A C 1
ATOM 1903 O O . ASN A 1 262 ? 12.078 -27.670 17.550 1.00 34.35 1310 ASN A O 1
ATOM 1908 N N . CYS A 1 263 ? 10.759 -26.404 16.243 1.00 23.53 1311 CYS A N 1
ATOM 1909 C CA . CYS A 1 263 ? 9.555 -26.710 17.006 1.00 23.55 1311 CYS A CA 1
ATOM 1910 C C . CYS A 1 263 ? 8.756 -27.870 16.429 1.00 25.46 1311 CYS A C 1
ATOM 1911 O O . CYS A 1 263 ? 7.810 -28.325 17.083 1.00 24.77 1311 CYS A O 1
ATOM 1914 N N . LEU A 1 264 ? 9.122 -28.370 15.251 1.00 25.48 1312 LEU A N 1
ATOM 1915 C CA . LEU A 1 264 ? 8.392 -29.458 14.602 1.00 28.22 1312 LEU A CA 1
ATOM 1916 C C . LEU A 1 264 ? 8.541 -30.764 15.368 1.00 34.71 1312 LEU A C 1
ATOM 1917 O O . LEU A 1 264 ? 7.671 -31.629 15.284 1.00 37.85 1312 LEU A O 1
#

Sequence (226 aa):
GSRRKKIFKPEELRQALMPTLEALYRQDPESLPFRQPVDPQLLGIPDYFDIVKNPMDLSTIKRKLDTGQYQEPWQYVDDVWLMFNNAWLYNRRKTSRRVYKFCSKLAEEVFEQEIDPVMQSLGYCCGRKYEFSSPQTLCCYGKQLCTIPRDAAYYSYQNRYHFCEKCFTLGDDPSQPQTTISKDQFEKKKNDTLDPEPFVDCKECGRKMHQIICVLHYDIIWPSSGFVCDNCL

InterPro domains:
  IPR000197 Zinc finger, TAZ-type [PF02135] (354-430)
  IPR000197 Zinc finger, TAZ-type [PF02135] (1772-1843)
  IPR000197 Zinc finger, TAZ-type [PS50134] (347-433)
  IPR000197 Zinc finger, TAZ-type [PS50134] (1765-1846)
  IPR000197 Zinc finger, TAZ-type [SM00551] (348-433)
  IPR000197 Zinc finger, TAZ-type [SM00551] (1766-1844)
  IPR000433 Zinc finger, ZZ-type [PF00569] (1702-1742)
  IPR000433 Zinc finger, ZZ-type [PS01357] (1707-1732)
  IPR000433 Zinc finger, ZZ-type [PS50135] (1702-1750)
  IPR000433 Zinc finger, ZZ-type [SM00291] (1701-1742)
  IPR001487 Bromodomain [PF00439] (1104-1178)
  IPR001487 Bromodomain [PR00503] (1106-1119)
  IPR001487 Bromodomain [PR00503] (1122-1138)
  IPR001487 Bromodomain [PR00503] (1138-1156)
  IPR001487 Bromodomain [PR00503] (1156-1175)
  IPR001487 Bromodomain [PS50014] (1103-1175)
  IPR001487 Bromodomain [SM00297] (1084-1194)
  IPR003101 Coactivator CBP, KIX domain [PF02172] (588-667)
  IPR003101 Coactivator CBP, KIX domain [PS50952] (587-666)
  IPR009110 Nuclear receptor coactivator, interlocking [SSF69125] (2059-2115)

GO terms:
  GO:0061733 protein-lysine-acetyltransferase activity (F, IDA)
  GO:0005737 cytoplasm (C, IDA)
  GO:0141156 cAMP/PKA signal transduction (P, IDA)
  GO:1900182 positive regulation of protein localization to nucleus (P, IDA)
  GO:0031669 cellular response to nutrient levels (P, IDA)
  GO:0007249 canonical NF-kappaB signal transduction (P, IDA)
  GO:0061733 protein-lysine-acetyltransferase activity (F, TAS)
  GO:0003713 transcription coactivator activity (F, TAS)
  GO:0004402 histone acetyltransferase activity (F, TAS)
  GO:0048156 tau protein binding (F, TAS)
  GO:0003713 transcription coactivator activity (F, IDA)
  GO:0045944 positive regulation of transcription by RNA polymerase II (P, IDA)
  GO:0005634 nucleus (C, IC)
  GO:0005634 nucleus (C, IDA)
  GO:0016604 nuclear body (C, IDA)
  GO:0003682 chromatin binding (F, IDA)
  GO:0003684 damaged DNA binding (F, IDA)
  GO:0043993 histone H3K18 acetyltransferase activity (F, IDA)
  GO:0044017 histone H3K27 acetyltransferase activity (F, IDA)
  GO:1905168 positive regulation of double-strand break repair via homologous recombination (P, IDA)

Nearest PDB structures (foldseek):
  5i8g-assembly1_A  TM=1.004E+00  e=2.032E-47  Homo sapiens
  6alb-assembly1_A  TM=1.002E+00  e=1.637E-40  Homo sapiens
  6gyr-assembly1_A  TM=8.561E-01  e=6.858E-38  Homo sapiens
  5lkx-assembly1_A  TM=8.210E-01  e=4.376E-37  Homo sapiens
  7w9v-assembly1_K  TM=8.218E-01  e=2.792E-36  Homo sapiens

Foldseek 3Di:
DLQADWAFLVNLLVLCVVLLVLLVPDPPLQVVAADWDDCVVVVNVCLCVFQVDEAGSPRLNVCSVVVVDGDCVVSLVRLVSNLVSQCRPDDCPDPNNVSSVVSVVSSQVPFFVSVVVVPALGSDWWDPFQDKADAPQDDPDIAGAFAKWKDDPVPHIHGVVSQQDDDDPPDRGDDDDRVVIDIDTRHDIDTQAWFAASRHGDTYGCVRQPDPPDDDPPGDHGPVRD